Protein AF-0000000081272299 (afdb_homodimer)

Sequence (210 aa):
MSYDLVIGIGNKVKNNPVVIGKIEYDELPMVSSLVKRQDSFFLTRISNLFEDESFSVDELREAQSHLFELMLTDLKPQERQLLHKLIAVVAYALSLQLPLHGVADMSYDLVIGIGNKVKNNPVVIGKIEYDELPMVSSLVKRQDSFFLTRISNLFEDESFSVDELREAQSHLFELMLTDLKPQERQLLHKLIAVVAYALSLQLPLHGVAD

Structure (mmCIF, N/CA/C/O backbone):
data_AF-0000000081272299-model_v1
#
loop_
_entity.id
_entity.type
_entity.pdbx_description
1 polymer 'Transcriptional regulator'
#
loop_
_atom_site.group_PDB
_atom_site.id
_atom_site.type_symbol
_atom_site.label_atom_id
_atom_site.label_alt_id
_atom_site.label_comp_id
_atom_site.label_asym_id
_atom_site.label_entity_id
_atom_site.label_seq_id
_atom_site.pdbx_PDB_ins_code
_atom_site.Cartn_x
_atom_site.Cartn_y
_atom_site.Cartn_z
_atom_site.occupancy
_atom_site.B_iso_or_equiv
_atom_site.auth_seq_id
_atom_site.auth_comp_id
_atom_site.auth_asym_id
_atom_site.auth_atom_id
_atom_site.pdbx_PDB_model_num
ATOM 1 N N . MET A 1 1 ? -0.695 10.562 20.766 1 66.19 1 MET A N 1
ATOM 2 C CA . MET A 1 1 ? -0.747 11.547 19.688 1 66.19 1 MET A CA 1
ATOM 3 C C . MET A 1 1 ? -0.464 10.883 18.344 1 66.19 1 MET A C 1
ATOM 5 O O . MET A 1 1 ? 0.341 9.953 18.25 1 66.19 1 MET A O 1
ATOM 9 N N . SER A 1 2 ? -1.458 10.984 17.328 1 79.06 2 SER A N 1
ATOM 10 C CA . SER A 1 2 ? -1.271 10.367 16.016 1 79.06 2 SER A CA 1
ATOM 11 C C . SER A 1 2 ? -1.395 11.391 14.898 1 79.06 2 SER A C 1
ATOM 13 O O . SER A 1 2 ? -1.773 12.539 15.141 1 79.06 2 SER A O 1
ATOM 15 N N . TYR A 1 3 ? -0.671 11.18 13.844 1 89.25 3 TYR A N 1
ATOM 16 C CA . TYR A 1 3 ? -0.791 11.914 12.586 1 89.25 3 TYR A CA 1
ATOM 17 C C . TYR A 1 3 ? -1.745 11.203 11.633 1 89.25 3 TYR A C 1
ATOM 19 O O . TYR A 1 3 ? -1.434 10.133 11.117 1 89.25 3 TYR A O 1
ATOM 27 N N . ASP A 1 4 ? -2.965 11.828 11.477 1 91.88 4 ASP A N 1
ATOM 28 C CA . ASP A 1 4 ? -4.008 11.203 10.664 1 91.88 4 ASP A CA 1
ATOM 29 C C . ASP A 1 4 ? -3.816 11.531 9.18 1 91.88 4 ASP A C 1
ATOM 31 O O . ASP A 1 4 ? -3.529 12.672 8.828 1 91.88 4 ASP A O 1
ATOM 35 N N . LE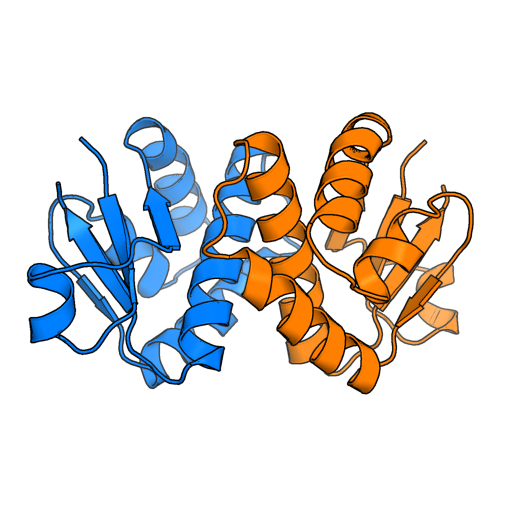U A 1 5 ? -3.883 10.586 8.297 1 92.75 5 LEU A N 1
ATOM 36 C CA . LEU A 1 5 ? -3.943 10.758 6.852 1 92.75 5 LEU A CA 1
ATOM 37 C C . LEU A 1 5 ? -5.387 10.719 6.359 1 92.75 5 LEU A C 1
ATOM 39 O O . LEU A 1 5 ? -6.078 9.711 6.523 1 92.75 5 LEU A O 1
ATOM 43 N N . VAL A 1 6 ? -5.82 11.867 5.789 1 93.06 6 VAL A N 1
ATOM 44 C CA . VAL A 1 6 ? -7.227 12.062 5.457 1 93.06 6 VAL A CA 1
ATOM 45 C C . VAL A 1 6 ? -7.355 12.484 3.994 1 93.06 6 VAL A C 1
ATOM 47 O O . VAL A 1 6 ? -6.52 13.234 3.482 1 93.06 6 VAL A O 1
ATOM 50 N N . ILE A 1 7 ? -8.359 11.961 3.377 1 92.81 7 ILE A N 1
ATOM 51 C CA . ILE A 1 7 ? -8.648 12.336 1.997 1 92.81 7 ILE A CA 1
ATOM 52 C C . ILE A 1 7 ? -9.828 13.305 1.96 1 92.81 7 ILE A C 1
ATOM 54 O O . ILE A 1 7 ? -10.828 13.102 2.656 1 92.81 7 ILE A O 1
ATOM 58 N N . GLY A 1 8 ? -9.688 14.25 1.259 1 83.88 8 GLY A N 1
ATOM 59 C CA . GLY A 1 8 ? -10.82 15.156 1.118 1 83.88 8 GLY A CA 1
ATOM 60 C C . GLY A 1 8 ? -10.438 16.531 0.604 1 83.88 8 GLY A C 1
ATOM 61 O O . GLY A 1 8 ? -9.25 16.828 0.444 1 83.88 8 GLY A O 1
ATOM 62 N N . ILE A 1 9 ? -11.5 17.188 0.318 1 76.75 9 ILE A N 1
ATOM 63 C CA . ILE A 1 9 ? -11.305 18.562 -0.134 1 76.75 9 ILE A CA 1
ATOM 64 C C . ILE A 1 9 ? -11.195 19.5 1.072 1 76.75 9 ILE A C 1
ATOM 66 O O . ILE A 1 9 ? -12.078 19.531 1.926 1 76.75 9 ILE A O 1
ATOM 70 N N . GLY A 1 10 ? -10.016 20.141 1.247 1 65.81 10 GLY A N 1
ATOM 71 C CA . GLY A 1 10 ? -9.523 21.094 2.229 1 65.81 10 GLY A CA 1
ATOM 72 C C . GLY A 1 10 ? -10.43 21.219 3.439 1 65.81 10 GLY A C 1
ATOM 73 O O . GLY A 1 10 ? -10.359 20.391 4.359 1 65.81 10 GLY A O 1
ATOM 74 N N . ASN A 1 11 ? -11.492 22.062 3.359 1 59.72 11 ASN A N 1
ATOM 75 C CA . ASN A 1 11 ? -12.328 22.406 4.504 1 59.72 11 ASN A CA 1
ATOM 76 C C . ASN A 1 11 ? -13.07 21.172 5.047 1 59.72 11 ASN A C 1
ATOM 78 O O . ASN A 1 11 ? -13.398 21.125 6.23 1 59.72 11 ASN A O 1
ATOM 82 N N . LYS A 1 12 ? -13.359 20.25 4.25 1 60.88 12 LYS A N 1
ATOM 83 C CA . LYS A 1 12 ? -14.141 19.078 4.605 1 60.88 12 LYS A CA 1
ATOM 84 C C . LYS A 1 12 ? -13.336 18.109 5.465 1 60.88 12 LYS A C 1
ATOM 86 O O . LYS A 1 12 ? -13.891 17.375 6.281 1 60.88 12 LYS A O 1
ATOM 91 N N . VAL A 1 13 ? -12.094 18.188 5.359 1 65.31 13 VAL A N 1
ATOM 92 C CA . VAL A 1 13 ? -11.203 17.297 6.094 1 65.31 13 VAL A CA 1
ATOM 93 C C . VAL A 1 13 ? -11.266 17.609 7.586 1 65.31 13 VAL A C 1
ATOM 95 O O . VAL A 1 13 ? -11.188 16.703 8.422 1 65.31 13 VAL A O 1
ATOM 98 N N . LYS A 1 14 ? -11.609 18.734 7.922 1 66.94 14 LYS A N 1
ATOM 99 C CA . LYS A 1 14 ? -11.586 19.141 9.32 1 66.94 14 LYS A CA 1
ATOM 100 C C . LYS A 1 14 ? -12.914 18.828 10.008 1 66.94 14 LYS A C 1
ATOM 102 O O . LYS A 1 14 ? -12.938 18.5 11.203 1 66.94 14 LYS A O 1
ATOM 107 N N . ASN A 1 15 ? -13.859 18.906 9.281 1 69.94 15 ASN A N 1
ATOM 108 C CA . ASN A 1 15 ? -15.164 18.75 9.922 1 69.94 15 ASN A CA 1
ATOM 109 C C . ASN A 1 15 ? -15.508 17.281 10.148 1 69.94 15 ASN A C 1
ATOM 111 O O . ASN A 1 15 ? -16.031 16.922 11.203 1 69.94 15 ASN A O 1
ATOM 115 N N . ASN A 1 16 ? -15.367 16.406 9.242 1 70.88 16 ASN A N 1
ATOM 116 C CA . ASN A 1 16 ? -15.594 14.969 9.359 1 70.88 16 ASN A CA 1
ATOM 117 C C . ASN A 1 16 ? -14.57 14.172 8.547 1 70.88 16 ASN A C 1
ATOM 119 O O . ASN A 1 16 ? -14.906 13.578 7.527 1 70.88 16 ASN A O 1
ATOM 123 N N . PRO A 1 17 ? -13.438 14.203 9.164 1 77.75 17 PRO A N 1
ATOM 124 C CA . PRO A 1 17 ? -12.367 13.594 8.367 1 77.75 17 PRO A CA 1
ATOM 125 C C . PRO A 1 17 ? -12.523 12.078 8.242 1 77.75 17 PRO A C 1
ATOM 127 O O . PRO A 1 17 ? -12.875 11.406 9.211 1 77.75 17 PRO A O 1
ATOM 130 N N . VAL A 1 18 ? -12.477 11.617 7.012 1 84.62 18 VAL A N 1
ATOM 131 C CA . VAL A 1 18 ? -12.352 10.18 6.793 1 84.62 18 VAL A CA 1
ATOM 132 C C . VAL A 1 18 ? -10.883 9.781 6.848 1 84.62 18 VAL A C 1
ATOM 134 O O . VAL A 1 18 ? -10.117 10.062 5.922 1 84.62 18 VAL A O 1
ATOM 137 N N . VAL A 1 19 ? -10.539 9.164 7.984 1 89.94 19 VAL A N 1
ATOM 138 C CA . VAL A 1 19 ? -9.156 8.75 8.203 1 89.94 19 VAL A CA 1
ATOM 139 C C . VAL A 1 19 ? -8.891 7.445 7.465 1 89.94 19 VAL A C 1
ATOM 141 O O . VAL A 1 19 ? -9.531 6.43 7.73 1 89.94 19 VAL A O 1
ATOM 144 N N . ILE A 1 20 ? -7.934 7.5 6.52 1 93.5 20 ILE A N 1
ATOM 145 C CA . ILE A 1 20 ? -7.652 6.312 5.723 1 93.5 20 ILE A CA 1
ATOM 146 C C . ILE A 1 20 ? -6.336 5.688 6.168 1 93.5 20 ILE A C 1
ATOM 148 O O . ILE A 1 20 ? -5.969 4.602 5.715 1 93.5 20 ILE A O 1
ATOM 152 N N . GLY A 1 21 ? -5.551 6.383 6.984 1 92.88 21 GLY A N 1
ATOM 153 C CA . GLY A 1 21 ? -4.289 5.926 7.551 1 92.88 21 GLY A CA 1
ATOM 154 C C . GLY A 1 21 ? -3.795 6.805 8.688 1 92.88 21 GLY A C 1
ATOM 155 O O . GLY A 1 21 ? -4.301 7.91 8.891 1 92.88 21 GLY A O 1
ATOM 156 N N . LYS A 1 22 ? -2.891 6.23 9.43 1 92.5 22 LYS A N 1
ATOM 157 C CA . LYS A 1 22 ? -2.283 6.973 10.531 1 92.5 22 LYS A CA 1
ATOM 158 C C . LYS A 1 22 ? -0.788 6.691 10.625 1 92.5 22 LYS A C 1
ATOM 160 O O . LYS A 1 22 ? -0.338 5.586 10.305 1 92.5 22 LYS A O 1
ATOM 165 N N . ILE A 1 23 ? -0.11 7.703 10.938 1 93.81 23 ILE A N 1
ATOM 166 C CA . ILE A 1 23 ? 1.275 7.523 11.359 1 93.81 23 ILE A CA 1
ATOM 167 C C . ILE A 1 23 ? 1.39 7.758 12.859 1 93.81 23 ILE A C 1
ATOM 169 O O . ILE A 1 23 ? 1.11 8.852 13.352 1 93.81 23 ILE A O 1
ATOM 173 N N . GLU A 1 24 ? 1.732 6.695 13.516 1 91.69 24 GLU A N 1
ATOM 174 C CA . GLU A 1 24 ? 1.886 6.785 14.961 1 91.69 24 GLU A CA 1
ATOM 175 C C . GLU A 1 24 ? 3.277 7.285 15.344 1 91.69 24 GLU A C 1
ATOM 177 O O . GLU A 1 24 ? 4.215 7.18 14.547 1 91.69 24 GLU A O 1
ATOM 182 N N . TYR A 1 25 ? 3.404 7.746 16.516 1 88.81 25 TYR A N 1
ATOM 183 C CA . TYR A 1 25 ? 4.664 8.32 16.969 1 88.81 25 TYR A CA 1
ATOM 184 C C . TYR A 1 25 ? 5.773 7.277 16.969 1 88.81 25 TYR A C 1
ATOM 186 O O . TYR A 1 25 ? 6.938 7.602 16.734 1 88.81 25 TYR A O 1
ATOM 194 N N . ASP A 1 26 ? 5.352 6.109 17.234 1 90.94 26 ASP A N 1
ATOM 195 C CA . ASP A 1 26 ? 6.355 5.055 17.312 1 90.94 26 ASP A CA 1
ATOM 196 C C . ASP A 1 26 ? 6.832 4.652 15.922 1 90.94 26 ASP A C 1
ATOM 198 O O . ASP A 1 26 ? 7.77 3.865 15.781 1 90.94 26 ASP A O 1
ATOM 202 N N . GLU A 1 27 ? 6.203 5.227 14.867 1 93.5 27 GLU A N 1
ATOM 203 C CA . GLU A 1 27 ? 6.602 4.953 13.492 1 93.5 27 GLU A CA 1
ATOM 204 C C . GLU A 1 27 ? 7.562 6.02 12.977 1 93.5 27 GLU A C 1
ATOM 206 O O . GLU A 1 27 ? 8.109 5.895 11.875 1 93.5 27 GLU A O 1
ATOM 211 N N . LEU A 1 28 ? 7.867 7.02 13.758 1 91.44 28 LEU A N 1
ATOM 212 C CA . LEU A 1 28 ? 8.656 8.172 13.336 1 91.44 28 LEU A CA 1
ATOM 213 C C . LEU A 1 28 ? 10.078 7.75 12.961 1 91.44 28 LEU A C 1
ATOM 215 O O . LEU A 1 28 ? 10.641 8.234 11.984 1 91.44 28 LEU A O 1
ATOM 219 N N . PRO A 1 29 ? 10.672 6.875 13.734 1 93.69 29 PRO A N 1
ATOM 220 C CA . PRO A 1 29 ? 12.008 6.422 13.328 1 93.69 29 PRO A CA 1
ATOM 221 C C . PRO A 1 29 ? 12.016 5.789 11.938 1 93.69 29 PRO A C 1
ATOM 223 O O . PRO A 1 29 ? 12.992 5.934 11.195 1 93.69 29 PRO A O 1
ATOM 226 N N . MET A 1 30 ? 10.961 5.098 11.562 1 95.06 30 MET A N 1
ATOM 227 C CA . MET A 1 30 ? 10.859 4.488 10.242 1 95.06 30 MET A CA 1
ATOM 228 C C . MET A 1 30 ? 10.727 5.555 9.156 1 95.06 30 MET A C 1
ATOM 230 O O . MET A 1 30 ? 11.297 5.422 8.078 1 95.06 30 MET A O 1
ATOM 234 N N . VAL A 1 31 ? 9.977 6.562 9.445 1 94.75 31 VAL A N 1
ATOM 235 C CA . VAL A 1 31 ? 9.852 7.676 8.508 1 94.75 31 VAL A CA 1
ATOM 236 C C . VAL A 1 31 ? 11.227 8.305 8.273 1 94.75 31 VAL A C 1
ATOM 238 O O . VAL A 1 31 ? 11.625 8.523 7.129 1 94.75 31 VAL A O 1
ATOM 241 N N . SER A 1 32 ? 11.883 8.555 9.359 1 94.25 32 SER A N 1
ATOM 242 C CA . SER A 1 32 ? 13.211 9.164 9.273 1 94.25 32 SER A CA 1
ATOM 243 C C . SER A 1 32 ? 14.164 8.289 8.469 1 94.25 32 SER A C 1
ATOM 245 O O . SER A 1 32 ? 14.977 8.797 7.688 1 94.25 32 SER A O 1
ATOM 247 N N . SER A 1 33 ? 14.109 7.059 8.703 1 96.19 33 SER A N 1
ATOM 248 C CA . SER A 1 33 ? 14.953 6.121 7.965 1 96.19 33 SER A CA 1
ATOM 249 C C . SER A 1 33 ? 14.664 6.184 6.469 1 96.19 33 SER A C 1
ATOM 251 O O . SER A 1 33 ? 15.594 6.188 5.656 1 96.19 33 SER A O 1
ATOM 253 N N . LEU A 1 34 ? 13.383 6.219 6.09 1 96.62 34 LEU A N 1
ATOM 254 C CA . LEU A 1 34 ? 13 6.289 4.684 1 96.62 34 LEU A CA 1
ATOM 255 C C . LEU A 1 34 ? 13.469 7.598 4.059 1 96.62 34 LEU A C 1
ATOM 257 O O . LEU A 1 34 ? 13.906 7.617 2.902 1 96.62 34 LEU A O 1
ATOM 261 N N . VAL A 1 35 ? 13.398 8.625 4.832 1 95.12 35 VAL A N 1
ATOM 262 C CA . VAL A 1 35 ? 13.828 9.938 4.363 1 95.12 35 VAL A CA 1
ATOM 263 C C . VAL A 1 35 ? 15.32 9.906 4.039 1 95.12 35 VAL A C 1
ATOM 265 O O . VAL A 1 35 ? 15.773 10.516 3.068 1 95.12 35 VAL A O 1
ATOM 268 N N . LYS A 1 36 ? 16.031 9.203 4.816 1 94.44 36 LYS A N 1
ATOM 269 C CA . LYS A 1 36 ? 17.469 9.109 4.621 1 94.44 36 LYS A CA 1
ATOM 270 C C . LYS A 1 36 ? 17.812 8.305 3.367 1 94.44 36 LYS A C 1
ATOM 272 O O . LYS A 1 36 ? 18.859 8.516 2.75 1 94.44 36 LYS A O 1
ATOM 277 N N . ARG A 1 37 ? 16.938 7.453 2.973 1 93 37 ARG A N 1
ATOM 278 C CA . ARG A 1 37 ? 17.188 6.559 1.845 1 93 37 ARG A CA 1
ATOM 279 C C . ARG A 1 37 ? 16.859 7.246 0.522 1 93 37 ARG A C 1
ATOM 281 O O . ARG A 1 37 ? 17.438 6.918 -0.514 1 93 37 ARG A O 1
ATOM 288 N N . GLN A 1 38 ? 15.914 8.086 0.578 1 90.19 38 GLN A N 1
ATOM 289 C CA . GLN A 1 38 ? 15.422 8.711 -0.648 1 90.19 38 GLN A CA 1
ATOM 290 C C . GLN A 1 38 ? 15.062 10.172 -0.419 1 90.19 38 GLN A C 1
ATOM 292 O O . GLN A 1 38 ? 14.383 10.508 0.555 1 90.19 38 GLN A O 1
ATOM 297 N N . ASP A 1 39 ? 15.586 10.906 -1.343 1 89.62 39 ASP A N 1
ATOM 298 C CA . ASP A 1 39 ? 15.141 12.305 -1.345 1 89.62 39 ASP A CA 1
ATOM 299 C C . ASP A 1 39 ? 13.711 12.422 -1.865 1 89.62 39 ASP A C 1
ATOM 301 O O . ASP A 1 39 ? 13.484 12.383 -3.076 1 89.62 39 ASP A O 1
ATOM 305 N N . SER A 1 40 ? 12.773 12.547 -0.998 1 94.31 40 SER A N 1
ATOM 306 C CA . SER A 1 40 ? 11.344 12.648 -1.295 1 94.31 40 SER A CA 1
ATOM 307 C C . SER A 1 40 ? 10.703 13.797 -0.521 1 94.31 40 SER A C 1
ATOM 309 O O . SER A 1 40 ? 10.695 13.789 0.712 1 94.31 40 SER A O 1
ATOM 311 N N . PHE A 1 41 ? 10.156 14.727 -1.287 1 95.75 41 PHE A N 1
ATOM 312 C CA . PHE A 1 41 ? 9.469 15.82 -0.612 1 95.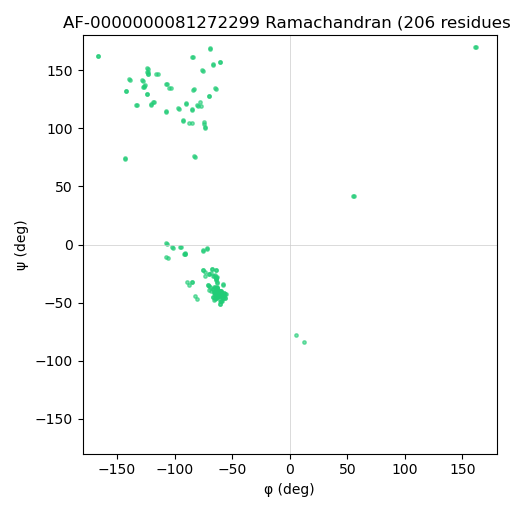75 41 PHE A CA 1
ATOM 313 C C . PHE A 1 41 ? 8.328 15.297 0.252 1 95.75 41 PHE A C 1
ATOM 315 O O . PHE A 1 41 ? 8.078 15.812 1.344 1 95.75 41 PHE A O 1
ATOM 322 N N . PHE A 1 42 ? 7.617 14.336 -0.211 1 96.94 42 PHE A N 1
ATOM 323 C CA . PHE A 1 42 ? 6.469 13.773 0.487 1 96.94 42 PHE A CA 1
ATOM 324 C C . PHE A 1 42 ? 6.887 13.195 1.832 1 96.94 42 PHE A C 1
ATOM 326 O O . PHE A 1 42 ? 6.289 13.508 2.863 1 96.94 42 PHE A O 1
ATOM 333 N N . LEU A 1 43 ? 7.938 12.328 1.859 1 96.5 43 LEU A N 1
ATOM 334 C CA . LEU A 1 43 ? 8.43 11.711 3.09 1 96.5 43 LEU A CA 1
ATOM 335 C C . LEU A 1 43 ? 8.938 12.773 4.059 1 96.5 43 LEU A C 1
ATOM 337 O O . LEU A 1 43 ? 8.695 12.68 5.266 1 96.5 43 LEU A O 1
ATOM 341 N N . THR A 1 44 ? 9.586 13.75 3.506 1 95.5 44 THR A N 1
ATOM 342 C CA . THR A 1 44 ? 10.094 14.836 4.336 1 95.5 44 THR A CA 1
ATOM 343 C C . THR A 1 44 ? 8.938 15.602 4.984 1 95.5 44 THR A C 1
ATOM 345 O O . THR A 1 44 ? 8.961 15.867 6.188 1 95.5 44 THR A O 1
ATOM 348 N N . ARG A 1 45 ? 7.957 15.891 4.23 1 94.69 45 ARG A N 1
ATOM 349 C CA . ARG A 1 45 ? 6.84 16.688 4.73 1 94.69 45 ARG A CA 1
ATOM 350 C C . ARG A 1 45 ? 6.004 15.898 5.73 1 94.69 45 ARG A C 1
ATOM 352 O O . ARG A 1 45 ? 5.547 16.438 6.734 1 94.69 45 ARG A O 1
ATOM 359 N N . ILE A 1 46 ? 5.844 14.602 5.527 1 92.75 46 ILE A N 1
ATOM 360 C CA . ILE A 1 46 ? 5.023 13.828 6.453 1 92.75 46 ILE A CA 1
ATOM 361 C C . ILE A 1 46 ? 5.789 13.594 7.75 1 92.75 46 ILE A C 1
ATOM 363 O O . ILE A 1 46 ? 5.199 13.219 8.766 1 92.75 46 ILE A O 1
ATOM 367 N N . SER A 1 47 ? 7.098 13.695 7.684 1 90.62 47 SER A N 1
ATOM 368 C CA . SER A 1 47 ? 7.906 13.5 8.883 1 90.62 47 SER A CA 1
ATOM 369 C C . SER A 1 47 ? 7.68 14.625 9.891 1 90.62 47 SER A C 1
ATOM 371 O O . SER A 1 47 ? 8.023 14.484 11.07 1 90.62 47 SER A O 1
ATOM 373 N N . ASN A 1 48 ? 7.199 15.719 9.344 1 86.69 48 ASN A N 1
ATOM 374 C CA . ASN A 1 48 ? 6.836 16.797 10.25 1 86.69 48 ASN A CA 1
ATOM 375 C C . ASN A 1 48 ? 5.453 16.594 10.859 1 86.69 48 ASN A C 1
ATOM 377 O O . ASN A 1 48 ? 4.516 17.328 10.562 1 86.69 48 ASN A O 1
ATOM 381 N N . LEU A 1 49 ? 5.273 15.75 11.781 1 78.62 49 LEU A N 1
ATOM 382 C CA . LEU A 1 49 ? 4.012 15.25 12.32 1 78.62 49 LEU A CA 1
ATOM 383 C C . LEU A 1 49 ? 3.307 16.328 13.148 1 78.62 49 LEU A C 1
ATOM 385 O O . LEU A 1 49 ? 2.182 16.125 13.609 1 78.62 49 LEU A O 1
ATOM 389 N N . PHE A 1 50 ? 3.867 17.391 13.312 1 81.69 50 PHE A N 1
ATOM 390 C CA . PHE A 1 50 ? 3.283 18.406 14.18 1 81.69 50 PHE A CA 1
ATOM 391 C C . PHE A 1 50 ? 2.609 19.5 13.352 1 81.69 50 PHE A C 1
ATOM 393 O O . PHE A 1 50 ? 1.99 20.406 13.898 1 81.69 50 PHE A O 1
ATOM 400 N N . GLU A 1 51 ? 2.682 19.391 12.117 1 87 51 GLU A N 1
ATOM 401 C CA . GLU A 1 51 ? 2.074 20.359 11.227 1 87 51 GLU A CA 1
ATOM 402 C C . GLU A 1 51 ? 1.147 19.688 10.219 1 87 51 GLU A C 1
ATOM 404 O O . GLU A 1 51 ? 1.461 18.625 9.695 1 87 51 GLU A O 1
ATOM 409 N N . ASP A 1 52 ? 0.008 20.359 10.086 1 90.19 52 ASP A N 1
ATOM 410 C CA . ASP A 1 52 ? -0.886 19.891 9.031 1 90.19 52 ASP A CA 1
ATOM 411 C C . ASP A 1 52 ? -0.252 20.062 7.652 1 90.19 52 ASP A C 1
ATOM 413 O O . ASP A 1 52 ? 0.402 21.062 7.383 1 90.19 52 ASP A O 1
ATOM 417 N N . GLU A 1 53 ? -0.349 19.062 6.871 1 92.19 53 GLU A N 1
ATOM 418 C CA . GLU A 1 53 ? 0.133 19.078 5.496 1 92.19 53 GLU A CA 1
ATOM 419 C C . GLU A 1 53 ? -0.987 18.75 4.512 1 92.19 53 GLU A C 1
ATOM 421 O O . GLU A 1 53 ? -1.939 18.047 4.863 1 92.19 53 GLU A O 1
ATOM 426 N N . SER A 1 54 ? -0.917 19.359 3.324 1 94.31 54 SER A N 1
ATOM 427 C CA . SER A 1 54 ? -1.811 19.016 2.221 1 94.31 54 SER A CA 1
ATOM 428 C C . SER A 1 54 ? -1.027 18.703 0.953 1 94.31 54 SER A C 1
ATOM 430 O O . SER A 1 54 ? -0.05 19.375 0.631 1 94.31 54 SER A O 1
ATOM 4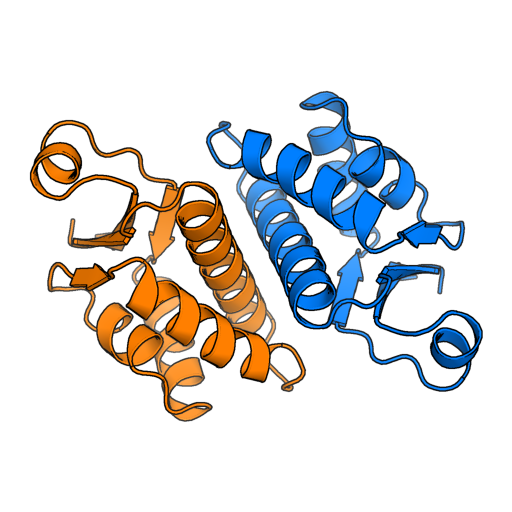32 N N . PHE A 1 55 ? -1.436 17.672 0.328 1 96.44 55 PHE A N 1
ATOM 433 C CA . PHE A 1 55 ? -0.822 17.234 -0.923 1 96.44 55 PHE A CA 1
ATOM 434 C C . PHE A 1 55 ? -1.849 17.219 -2.051 1 96.44 55 PHE A C 1
ATOM 436 O O . PHE A 1 55 ? -2.871 16.547 -1.952 1 96.44 55 PHE A O 1
ATOM 443 N N . SER A 1 56 ? -1.569 18.016 -3.1 1 96.94 56 SER A N 1
ATOM 444 C CA . SER A 1 56 ? -2.432 18.016 -4.277 1 96.94 56 SER A CA 1
ATOM 445 C C . SER A 1 56 ? -2.326 16.703 -5.047 1 96.94 56 SER A C 1
ATOM 447 O O . SER A 1 56 ? -1.418 15.906 -4.801 1 96.94 56 SER A O 1
ATOM 449 N N . VAL A 1 57 ? -3.236 16.516 -5.992 1 97.5 57 VAL A N 1
ATOM 450 C CA . VAL A 1 57 ? -3.238 15.312 -6.816 1 97.5 57 VAL A CA 1
ATOM 451 C C . VAL A 1 57 ? -1.926 15.219 -7.594 1 97.5 57 VAL A C 1
ATOM 453 O O . VAL A 1 57 ? -1.338 14.141 -7.699 1 97.5 57 VAL A O 1
ATOM 456 N N . ASP A 1 58 ? -1.443 16.344 -8.086 1 98.25 58 ASP A N 1
ATOM 457 C CA . ASP A 1 58 ? -0.18 16.359 -8.82 1 98.25 58 ASP A CA 1
ATOM 458 C C . ASP A 1 58 ? 0.986 15.992 -7.906 1 98.25 58 ASP A C 1
ATOM 460 O O . ASP A 1 58 ? 1.875 15.234 -8.297 1 98.25 58 ASP A O 1
ATOM 464 N N . GLU A 1 59 ? 0.957 16.5 -6.77 1 98.25 59 GLU A N 1
ATOM 465 C CA . GLU A 1 59 ? 2.002 16.172 -5.801 1 98.25 59 GLU A CA 1
ATOM 466 C C . GLU A 1 59 ? 1.961 14.703 -5.406 1 98.25 59 GLU A C 1
ATOM 468 O O . GLU A 1 59 ? 3.006 14.078 -5.203 1 98.25 59 GLU A O 1
ATOM 473 N N . LEU A 1 60 ? 0.783 14.188 -5.301 1 98.25 60 LEU A N 1
ATOM 474 C CA . LEU A 1 60 ? 0.633 12.781 -4.945 1 98.25 60 LEU A CA 1
ATOM 475 C C . LEU A 1 60 ? 1.174 11.883 -6.051 1 98.25 60 LEU A C 1
ATOM 477 O O . LEU A 1 60 ? 1.735 10.82 -5.773 1 98.25 60 LEU A O 1
ATOM 481 N N . ARG A 1 61 ? 0.944 12.297 -7.266 1 98.25 61 ARG A N 1
ATOM 482 C CA . ARG A 1 61 ? 1.503 11.531 -8.375 1 98.25 61 ARG A CA 1
ATOM 483 C C . ARG A 1 61 ? 3.025 11.477 -8.289 1 98.25 61 ARG A C 1
ATOM 485 O O . ARG A 1 61 ? 3.627 10.422 -8.484 1 98.25 61 ARG A O 1
ATOM 492 N N . GLU A 1 62 ? 3.604 12.586 -8.008 1 98 62 GLU A N 1
ATOM 493 C CA . GLU A 1 62 ? 5.051 12.641 -7.82 1 98 62 GLU A CA 1
ATOM 494 C C . GLU A 1 62 ? 5.484 11.82 -6.609 1 98 62 GLU A C 1
ATOM 496 O O . GLU A 1 62 ? 6.48 11.102 -6.664 1 98 62 GLU A O 1
ATOM 501 N N . ALA A 1 63 ? 4.75 11.961 -5.504 1 98.12 63 ALA A N 1
ATOM 502 C CA . ALA A 1 63 ? 5.035 11.203 -4.289 1 98.12 63 ALA A CA 1
ATOM 503 C C . ALA A 1 63 ? 5.035 9.703 -4.566 1 98.12 63 ALA A C 1
ATOM 505 O O . ALA A 1 63 ? 5.922 8.977 -4.105 1 98.12 63 ALA A O 1
ATOM 506 N N . GLN A 1 64 ? 3.986 9.305 -5.301 1 98.38 64 GLN A N 1
ATOM 507 C CA . GLN A 1 64 ? 3.879 7.887 -5.633 1 98.38 64 GLN A CA 1
ATOM 508 C C . GLN A 1 64 ? 5.133 7.395 -6.348 1 98.38 64 GLN A C 1
ATOM 510 O O . GLN A 1 64 ? 5.652 6.32 -6.031 1 98.38 64 GLN A O 1
ATOM 515 N N . SER A 1 65 ? 5.633 8.172 -7.258 1 97.38 65 SER A N 1
ATOM 516 C CA . SER A 1 65 ? 6.84 7.809 -7.992 1 97.38 65 SER A CA 1
ATOM 517 C C . SER A 1 65 ? 8.039 7.668 -7.059 1 97.38 65 SER A C 1
ATOM 519 O O . SER A 1 65 ? 8.828 6.734 -7.191 1 97.38 65 SER A O 1
ATOM 521 N N . HIS A 1 66 ? 8.164 8.547 -6.184 1 96.94 66 HIS A N 1
ATOM 522 C CA . HIS A 1 66 ? 9.25 8.477 -5.211 1 96.94 66 HIS A CA 1
ATOM 523 C C . HIS A 1 66 ? 9.133 7.23 -4.34 1 96.94 66 HIS A C 1
ATOM 525 O O . HIS A 1 66 ? 10.125 6.555 -4.074 1 96.94 66 HIS A O 1
ATOM 531 N N . LEU A 1 67 ? 7.973 6.941 -3.879 1 98 67 LEU A N 1
ATOM 532 C CA . LEU A 1 67 ? 7.746 5.789 -3.012 1 98 67 LEU A CA 1
ATOM 533 C C . LEU A 1 67 ? 8.047 4.488 -3.748 1 98 67 LEU A C 1
ATOM 535 O O . LEU A 1 67 ? 8.602 3.553 -3.164 1 98 67 LEU A O 1
ATOM 539 N N . PHE A 1 68 ? 7.676 4.43 -5.031 1 97.69 68 PHE A N 1
ATOM 540 C CA . PHE A 1 68 ? 7.898 3.225 -5.824 1 97.69 68 PHE A CA 1
ATOM 541 C C . PHE A 1 68 ? 9.391 2.938 -5.961 1 97.69 68 PHE A C 1
ATOM 543 O O . PHE A 1 68 ? 9.797 1.777 -6.062 1 97.69 68 PHE A O 1
ATOM 550 N N . GLU A 1 69 ? 10.219 3.941 -5.91 1 96.25 69 GLU A N 1
ATOM 551 C CA . GLU A 1 69 ? 11.664 3.758 -6 1 96.25 69 GLU A CA 1
ATOM 552 C C . GLU A 1 69 ? 12.195 2.963 -4.809 1 96.25 69 GLU A C 1
ATOM 554 O O . GLU A 1 69 ? 13.242 2.316 -4.902 1 96.25 69 GLU A O 1
ATOM 559 N N . LEU A 1 70 ? 11.43 2.979 -3.768 1 96.81 70 LEU A N 1
ATOM 560 C CA . LEU A 1 70 ? 11.867 2.312 -2.547 1 96.81 70 LEU A CA 1
ATOM 561 C C . LEU A 1 70 ? 11.383 0.867 -2.51 1 96.81 70 LEU A C 1
ATOM 563 O O . LEU A 1 70 ? 11.789 0.095 -1.636 1 96.81 70 LEU A O 1
ATOM 567 N N . MET A 1 71 ? 10.555 0.451 -3.439 1 95.62 71 MET A N 1
ATOM 568 C CA . MET A 1 71 ? 9.898 -0.856 -3.4 1 95.62 71 MET A CA 1
ATOM 569 C C . MET A 1 71 ? 10.922 -1.978 -3.533 1 95.62 71 MET A C 1
ATOM 571 O O . MET A 1 71 ? 10.734 -3.064 -2.982 1 95.62 71 MET A O 1
ATOM 575 N N . LEU A 1 72 ? 12.016 -1.706 -4.16 1 92.5 72 LEU A N 1
ATOM 576 C CA . LEU A 1 72 ? 12.969 -2.779 -4.398 1 92.5 72 LEU A CA 1
ATOM 577 C C . LEU A 1 72 ? 14.195 -2.623 -3.504 1 92.5 72 LEU A C 1
ATOM 579 O O . LEU A 1 72 ? 15.156 -3.383 -3.623 1 92.5 72 LEU A O 1
ATOM 583 N N . THR A 1 73 ? 14.203 -1.624 -2.689 1 94.25 73 THR A N 1
ATOM 584 C CA . THR A 1 73 ? 15.305 -1.42 -1.758 1 94.25 73 THR A CA 1
ATOM 585 C C . THR A 1 73 ? 15.219 -2.404 -0.594 1 94.25 73 THR A C 1
ATOM 587 O O . THR A 1 73 ? 14.133 -2.891 -0.265 1 94.25 73 THR A O 1
ATOM 590 N N . ASP A 1 74 ? 16.438 -2.754 -0.069 1 93.69 74 ASP A N 1
ATOM 591 C CA . ASP A 1 74 ? 16.469 -3.594 1.124 1 93.69 74 ASP A CA 1
ATOM 592 C C . ASP A 1 74 ? 16.078 -2.801 2.369 1 93.69 74 ASP A C 1
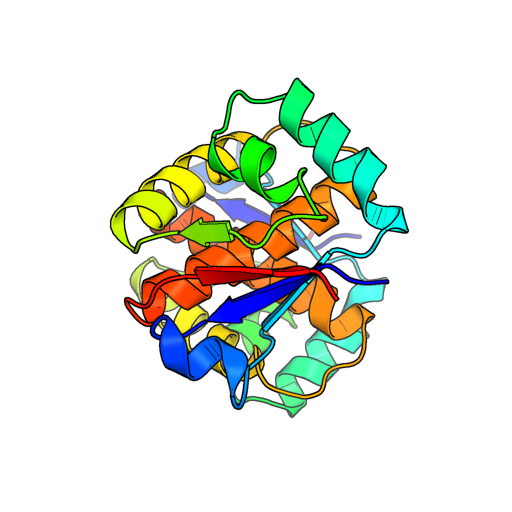ATOM 594 O O . ASP A 1 74 ? 16.875 -1.988 2.865 1 93.69 74 ASP A O 1
ATOM 598 N N . LEU A 1 75 ? 14.867 -3.049 2.828 1 96.06 75 LEU A N 1
ATOM 599 C CA . LEU A 1 75 ? 14.336 -2.355 3.994 1 96.06 75 LEU A CA 1
ATOM 600 C C . LEU A 1 75 ? 14.078 -3.33 5.141 1 96.06 75 LEU A C 1
ATOM 602 O O . LEU A 1 75 ? 13.797 -4.508 4.906 1 96.06 75 LEU A O 1
ATOM 606 N N . LYS A 1 76 ? 14.281 -2.787 6.348 1 95.38 76 LYS A N 1
ATOM 607 C CA . LYS A 1 76 ? 13.82 -3.555 7.5 1 95.38 76 LYS A CA 1
ATOM 608 C C . LYS A 1 76 ? 12.312 -3.785 7.441 1 95.38 76 LYS A C 1
ATOM 610 O O . LYS A 1 76 ? 11.586 -3.016 6.812 1 95.38 76 LYS A O 1
ATOM 615 N N . PRO A 1 77 ? 11.781 -4.793 8.094 1 94.75 77 PRO A N 1
ATOM 616 C CA . PRO A 1 77 ? 10.359 -5.16 8 1 94.75 77 PRO A CA 1
ATOM 617 C C . PRO A 1 77 ? 9.43 -4.012 8.383 1 94.75 77 PRO A C 1
ATOM 619 O O . PRO A 1 77 ? 8.445 -3.758 7.688 1 94.75 77 PRO A O 1
ATOM 622 N N . GLN A 1 78 ? 9.773 -3.303 9.406 1 95.69 78 GLN A N 1
ATOM 623 C CA . GLN A 1 78 ? 8.898 -2.229 9.859 1 95.69 78 GLN A CA 1
ATOM 624 C C . GLN A 1 78 ? 8.906 -1.062 8.875 1 95.69 78 GLN A C 1
ATOM 626 O O . GLN A 1 78 ? 7.883 -0.401 8.688 1 95.69 78 GLN A O 1
ATOM 631 N N . GLU A 1 79 ? 10.062 -0.809 8.25 1 96.88 79 GLU A N 1
ATOM 632 C CA . GLU A 1 79 ? 10.148 0.206 7.203 1 96.88 79 GLU A CA 1
ATOM 633 C C . GLU A 1 79 ? 9.305 -0.176 5.992 1 96.88 79 GLU A C 1
ATOM 635 O O . GLU A 1 79 ? 8.617 0.67 5.418 1 96.88 79 GLU A O 1
ATOM 640 N N . ARG A 1 80 ? 9.391 -1.415 5.684 1 97.38 80 ARG A N 1
ATOM 641 C CA . ARG A 1 80 ? 8.633 -1.941 4.551 1 97.38 80 ARG A CA 1
ATOM 642 C C . ARG A 1 80 ? 7.137 -1.817 4.793 1 97.38 80 ARG A C 1
ATOM 644 O O . ARG A 1 80 ? 6.383 -1.446 3.889 1 97.38 80 ARG A O 1
ATOM 651 N N . GLN A 1 81 ? 6.738 -2.1 5.98 1 96.94 81 GLN A N 1
ATOM 652 C CA . GLN A 1 81 ? 5.328 -1.987 6.336 1 96.94 81 GLN A CA 1
ATOM 653 C C . GLN A 1 81 ? 4.844 -0.545 6.219 1 96.94 81 GLN A C 1
ATOM 655 O O . GLN A 1 81 ? 3.752 -0.292 5.703 1 96.94 81 GLN A O 1
ATOM 660 N N . LEU A 1 82 ? 5.633 0.348 6.707 1 97.38 82 LEU A N 1
ATOM 661 C CA . LEU A 1 82 ? 5.277 1.759 6.602 1 97.38 82 LEU A CA 1
ATOM 662 C C . LEU A 1 82 ? 5.207 2.193 5.141 1 97.38 82 LEU A C 1
ATOM 664 O O . LEU A 1 82 ? 4.301 2.928 4.75 1 97.38 82 LEU A O 1
ATOM 668 N N . LEU A 1 83 ? 6.184 1.747 4.355 1 98.19 83 LEU A N 1
ATOM 669 C CA . LEU A 1 83 ? 6.184 2.064 2.932 1 98.19 83 LEU A CA 1
ATOM 670 C C . LEU A 1 83 ? 4.902 1.577 2.266 1 98.19 83 LEU A C 1
ATOM 672 O O . LEU A 1 83 ? 4.266 2.32 1.517 1 98.19 83 LEU A O 1
ATOM 676 N N . HIS A 1 84 ? 4.508 0.351 2.57 1 98.44 84 HIS A N 1
ATOM 677 C CA . HIS A 1 84 ? 3.277 -0.199 2.016 1 98.44 84 HIS A CA 1
ATOM 678 C C . HIS A 1 84 ? 2.07 0.653 2.396 1 98.44 84 HIS A C 1
ATOM 680 O O . HIS A 1 84 ? 1.211 0.931 1.559 1 98.44 84 HIS A O 1
ATOM 686 N N . LYS A 1 85 ? 2.035 1.034 3.588 1 98.12 85 LYS A N 1
ATOM 687 C CA . LYS A 1 85 ? 0.954 1.883 4.078 1 98.12 85 LYS A CA 1
ATOM 688 C C . LYS A 1 85 ? 0.89 3.195 3.303 1 98.12 85 LYS A C 1
ATOM 690 O O . LYS A 1 85 ? -0.179 3.596 2.836 1 98.12 85 LYS A O 1
ATOM 695 N N . LEU A 1 86 ? 2.002 3.814 3.156 1 98.12 86 LEU A N 1
ATOM 696 C CA . LEU A 1 86 ? 2.053 5.105 2.479 1 98.12 86 LEU A CA 1
ATOM 697 C C . LEU A 1 86 ? 1.668 4.961 1.01 1 98.12 86 LEU A C 1
ATOM 699 O O . LEU A 1 86 ? 0.924 5.789 0.476 1 98.12 86 LEU A O 1
ATOM 703 N N . ILE A 1 87 ? 2.148 3.932 0.375 1 98.69 87 ILE A N 1
ATOM 704 C CA . ILE A 1 87 ? 1.799 3.701 -1.023 1 98.69 87 ILE A CA 1
ATOM 705 C C . ILE A 1 87 ? 0.297 3.459 -1.147 1 98.69 87 ILE A C 1
ATOM 707 O O . ILE A 1 87 ? -0.351 3.986 -2.055 1 98.69 87 ILE A O 1
ATOM 711 N N . ALA A 1 88 ? -0.245 2.703 -0.221 1 98.69 88 ALA A N 1
ATOM 712 C CA . ALA A 1 88 ? -1.67 2.389 -0.272 1 98.69 88 ALA A CA 1
ATOM 713 C C . ALA A 1 88 ? -2.516 3.65 -0.125 1 98.69 88 ALA A C 1
ATOM 715 O O . ALA A 1 88 ? -3.473 3.855 -0.876 1 98.69 88 ALA A O 1
ATOM 716 N N . VAL A 1 89 ? -2.148 4.488 0.783 1 98.12 89 VAL A N 1
ATOM 717 C CA . VAL A 1 89 ? -2.896 5.711 1.046 1 98.12 89 VAL A CA 1
ATOM 718 C C . VAL A 1 89 ? -2.793 6.648 -0.156 1 98.12 89 VAL A C 1
ATOM 720 O O . VAL A 1 89 ? -3.797 7.207 -0.604 1 98.12 89 VAL A O 1
ATOM 723 N N . VAL A 1 90 ? -1.617 6.789 -0.666 1 98.38 90 VAL A N 1
ATOM 724 C CA . VAL A 1 90 ? -1.395 7.66 -1.813 1 98.38 90 VAL A CA 1
ATOM 725 C C . VAL A 1 90 ? -2.146 7.117 -3.027 1 98.38 90 VAL A C 1
ATOM 727 O O . VAL A 1 90 ? -2.82 7.871 -3.734 1 98.38 90 VAL A O 1
ATOM 730 N N . ALA A 1 91 ? -2.037 5.855 -3.264 1 98.62 91 ALA A N 1
ATOM 731 C CA . ALA A 1 91 ? -2.715 5.23 -4.398 1 98.62 91 ALA A CA 1
ATOM 732 C C . ALA A 1 91 ? -4.227 5.41 -4.297 1 98.62 91 ALA A C 1
ATOM 734 O O . ALA A 1 91 ? -4.898 5.656 -5.301 1 98.62 91 ALA A O 1
ATOM 735 N N . TYR A 1 92 ? -4.719 5.266 -3.105 1 98 92 TYR A N 1
ATOM 736 C CA . TYR A 1 92 ? -6.152 5.426 -2.904 1 98 92 TYR A CA 1
ATOM 737 C C . TYR A 1 92 ? -6.586 6.859 -3.18 1 98 92 TYR A C 1
ATOM 739 O O . TYR A 1 92 ? -7.574 7.09 -3.881 1 98 92 TYR A O 1
ATOM 747 N N . ALA A 1 93 ? -5.922 7.785 -2.672 1 97.06 93 ALA A N 1
ATOM 748 C CA . ALA A 1 93 ? -6.227 9.195 -2.918 1 97.06 93 ALA A CA 1
ATOM 749 C C . ALA A 1 93 ? -6.203 9.508 -4.41 1 97.06 93 ALA A C 1
ATOM 751 O O . ALA A 1 93 ? -7.086 10.195 -4.922 1 97.06 93 ALA A O 1
ATOM 752 N N . LEU A 1 94 ? -5.172 8.984 -5.074 1 97.88 94 LEU A N 1
ATOM 753 C CA . LEU A 1 94 ? -5.035 9.211 -6.508 1 97.88 94 LEU A CA 1
ATOM 754 C C . LEU A 1 94 ? -6.211 8.602 -7.27 1 97.88 94 LEU A C 1
ATOM 756 O O . LEU A 1 94 ? -6.664 9.172 -8.266 1 97.88 94 LEU A O 1
ATOM 760 N N . SER A 1 95 ? -6.633 7.488 -6.797 1 96.94 95 SER A N 1
ATOM 761 C CA . SER A 1 95 ? -7.762 6.844 -7.457 1 96.94 95 SER A CA 1
ATOM 762 C C . SER A 1 95 ? -9.023 7.699 -7.355 1 96.94 95 SER A C 1
ATOM 764 O O . SER A 1 95 ? -9.883 7.648 -8.234 1 96.94 95 SER A O 1
ATOM 766 N N . LEU A 1 96 ? -9.125 8.461 -6.316 1 95.44 96 LEU A N 1
ATOM 767 C CA . LEU A 1 96 ? -10.281 9.328 -6.09 1 95.44 96 LEU A CA 1
ATOM 768 C C . LEU A 1 96 ? -10.055 10.711 -6.695 1 95.44 96 LEU A C 1
ATOM 770 O O . LEU A 1 96 ? -10.969 11.531 -6.727 1 95.44 96 LEU A O 1
ATOM 774 N N . GLN A 1 97 ? -8.867 10.945 -7.148 1 96.44 97 GLN A N 1
ATOM 775 C CA . GLN A 1 97 ? -8.492 12.258 -7.668 1 96.44 97 GLN A CA 1
ATOM 776 C C . GLN A 1 97 ? -8.758 13.352 -6.637 1 96.44 97 GLN A C 1
ATOM 778 O O . GLN A 1 97 ? -9.328 14.398 -6.961 1 96.44 97 GLN A O 1
ATOM 783 N N . LEU A 1 98 ? -8.445 13.086 -5.367 1 94.94 98 LEU A N 1
ATOM 784 C CA . LEU A 1 98 ? -8.625 14.023 -4.262 1 94.94 98 LEU A CA 1
ATOM 785 C C . LEU A 1 98 ? -7.309 14.266 -3.529 1 94.94 98 LEU A C 1
ATOM 787 O O . LEU A 1 98 ? -6.426 13.398 -3.531 1 94.94 98 LEU A O 1
ATOM 791 N N . PRO A 1 99 ? -7.156 15.422 -2.949 1 95.62 99 PRO A N 1
ATOM 792 C CA . PRO A 1 99 ? -5.957 15.688 -2.148 1 95.62 99 PRO A CA 1
ATOM 793 C C . PRO A 1 99 ? -5.891 14.828 -0.888 1 95.62 99 PRO A C 1
ATOM 795 O O . PRO A 1 99 ? -6.91 14.305 -0.432 1 95.62 99 PRO A O 1
ATOM 798 N N . LEU A 1 100 ? -4.711 14.625 -0.422 1 96.19 100 LEU A N 1
ATOM 799 C CA . LEU A 1 100 ? -4.422 13.961 0.843 1 96.19 100 LEU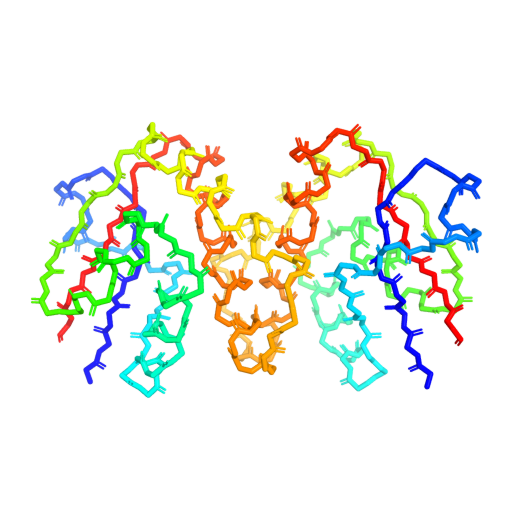 A CA 1
ATOM 800 C C . LEU A 1 100 ? -3.953 14.961 1.891 1 96.19 100 LEU A C 1
ATOM 802 O O . LEU A 1 100 ? -3.154 15.852 1.59 1 96.19 100 LEU A O 1
ATOM 806 N N . HIS A 1 101 ? -4.434 14.789 3.084 1 94.12 101 HIS A N 1
ATOM 807 C CA . HIS A 1 101 ? -4.047 15.68 4.18 1 94.12 101 HIS A CA 1
ATOM 808 C C . HIS A 1 101 ? -3.475 14.891 5.352 1 94.12 101 HIS A C 1
ATOM 810 O O . HIS A 1 101 ? -3.971 13.805 5.68 1 94.12 101 HIS A O 1
ATOM 816 N N . GLY A 1 102 ? -2.371 15.305 5.797 1 92.94 102 GLY A N 1
ATOM 817 C CA . GLY A 1 102 ? -1.885 14.914 7.109 1 92.94 102 GLY A CA 1
ATOM 818 C C . GLY A 1 102 ? -2.316 15.859 8.211 1 92.94 102 GLY A C 1
ATOM 819 O O . GLY A 1 102 ? -2.025 17.062 8.164 1 92.94 102 GLY A O 1
ATOM 820 N N . VAL A 1 103 ? -3.008 15.305 9.203 1 90.62 103 VAL A N 1
ATOM 821 C CA . VAL A 1 103 ? -3.561 16.141 10.273 1 90.62 103 VAL A CA 1
ATOM 822 C C . VAL A 1 103 ? -2.959 15.719 11.609 1 90.62 103 VAL A C 1
ATOM 824 O O . VAL A 1 103 ? -3.066 14.562 12.016 1 90.62 103 VAL A O 1
ATOM 827 N N . ALA A 1 104 ? -2.324 16.672 12.289 1 86.81 104 ALA A N 1
ATOM 828 C CA . ALA A 1 104 ? -1.742 16.422 13.609 1 86.81 104 ALA A CA 1
ATOM 829 C C . ALA A 1 104 ? -2.818 16.422 14.688 1 86.81 104 ALA A C 1
ATOM 831 O O . ALA A 1 104 ? -3.682 17.297 14.727 1 86.81 104 ALA A O 1
ATOM 832 N N . ASP A 1 105 ? -2.908 15.273 15.43 1 76.38 105 ASP A N 1
ATOM 833 C CA . ASP A 1 105 ? -3.842 15.211 16.547 1 76.38 105 ASP A CA 1
ATOM 834 C C . ASP A 1 105 ? -3.168 15.648 17.844 1 76.38 105 ASP A C 1
ATOM 836 O O . ASP A 1 105 ? -1.981 15.383 18.062 1 76.38 105 ASP A O 1
ATOM 840 N N . MET B 1 1 ? 7.855 -22.016 3.766 1 66.5 1 MET B N 1
ATOM 841 C CA . MET B 1 1 ? 7.234 -21.922 2.447 1 66.5 1 MET B CA 1
ATOM 842 C C . MET B 1 1 ? 6.527 -20.578 2.271 1 66.5 1 MET B C 1
ATOM 844 O O . MET B 1 1 ? 5.984 -20.031 3.229 1 66.5 1 MET B O 1
ATOM 848 N N . SER B 1 2 ? 6.938 -19.75 1.203 1 80.94 2 SER B N 1
ATOM 849 C CA . SER B 1 2 ? 6.332 -18.438 0.979 1 80.94 2 SER B CA 1
ATOM 850 C C . SER B 1 2 ? 5.773 -18.328 -0.435 1 80.94 2 SER B C 1
ATOM 852 O O . SER B 1 2 ? 5.988 -19.203 -1.268 1 80.94 2 SER B O 1
ATOM 854 N N . TYR B 1 3 ? 4.727 -17.578 -0.585 1 90.38 3 TYR B N 1
ATOM 855 C CA . TYR B 1 3 ? 4.16 -17.172 -1.866 1 90.38 3 TYR B CA 1
ATOM 856 C C . TYR B 1 3 ? 4.738 -15.828 -2.316 1 90.38 3 TYR B C 1
ATOM 858 O O . TYR B 1 3 ? 4.449 -14.789 -1.721 1 90.38 3 TYR B O 1
ATOM 866 N N . ASP B 1 4 ? 5.637 -15.922 -3.357 1 92.94 4 ASP B N 1
ATOM 867 C CA . ASP B 1 4 ? 6.332 -14.727 -3.826 1 92.94 4 ASP B CA 1
ATOM 868 C C . ASP B 1 4 ? 5.473 -13.945 -4.816 1 92.94 4 ASP B C 1
ATOM 870 O O . ASP B 1 4 ? 4.852 -14.531 -5.707 1 92.94 4 ASP B O 1
ATOM 874 N N . LEU B 1 5 ? 5.352 -12.664 -4.691 1 94.5 5 LEU B N 1
ATOM 875 C CA . LEU B 1 5 ? 4.75 -11.75 -5.66 1 94.5 5 LEU B CA 1
ATOM 876 C C . LEU B 1 5 ? 5.82 -11.102 -6.531 1 94.5 5 LEU B C 1
ATOM 878 O O . LEU B 1 5 ? 6.695 -10.391 -6.023 1 94.5 5 LEU B O 1
ATOM 882 N N . VAL B 1 6 ? 5.73 -11.383 -7.848 1 94.75 6 VAL B N 1
ATOM 883 C CA . VAL B 1 6 ? 6.793 -11.008 -8.773 1 94.75 6 VAL B CA 1
ATOM 884 C C . VAL B 1 6 ? 6.199 -10.242 -9.961 1 94.75 6 VAL B C 1
ATOM 886 O O . VAL B 1 6 ? 5.09 -10.547 -10.406 1 94.75 6 VAL B O 1
ATOM 889 N N . ILE B 1 7 ? 6.934 -9.266 -10.375 1 94.25 7 ILE B N 1
ATOM 890 C CA . ILE B 1 7 ? 6.52 -8.5 -11.547 1 94.25 7 ILE B CA 1
ATOM 891 C C . ILE B 1 7 ? 7.371 -8.898 -12.75 1 94.25 7 ILE B C 1
ATOM 893 O O . ILE B 1 7 ? 8.586 -9.055 -12.641 1 94.25 7 ILE B O 1
ATOM 897 N N . GLY B 1 8 ? 6.727 -9.086 -13.781 1 87.81 8 GLY B N 1
ATOM 898 C CA . GLY B 1 8 ? 7.496 -9.383 -14.984 1 87.81 8 GLY B CA 1
ATOM 899 C C . GLY B 1 8 ? 6.672 -10.031 -16.078 1 87.81 8 GLY B C 1
ATOM 900 O O . GLY B 1 8 ? 5.508 -10.367 -15.867 1 87.81 8 GLY B O 1
ATOM 901 N N . ILE B 1 9 ? 7.375 -10.07 -17.172 1 81.56 9 ILE B N 1
ATOM 902 C CA . ILE B 1 9 ? 6.754 -10.727 -18.312 1 81.56 9 ILE B CA 1
ATOM 903 C C . ILE B 1 9 ? 6.996 -12.234 -18.234 1 81.56 9 ILE B C 1
ATOM 905 O O . ILE B 1 9 ? 8.141 -12.68 -18.125 1 81.56 9 ILE B O 1
ATOM 909 N N . GLY B 1 10 ? 5.898 -13.039 -18.094 1 70 10 GLY B N 1
ATOM 910 C CA . GLY B 1 10 ? 5.734 -14.477 -17.953 1 70 10 GLY B CA 1
ATOM 911 C C . GLY B 1 10 ? 7.051 -15.219 -17.828 1 70 10 GLY B C 1
ATOM 912 O O . GLY B 1 10 ? 7.422 -15.656 -16.734 1 70 10 GLY B O 1
ATOM 913 N N . ASN B 1 11 ? 7.777 -15.438 -18.891 1 63.91 11 ASN B N 1
ATOM 914 C CA . ASN B 1 11 ? 8.969 -16.281 -18.891 1 63.91 11 ASN B CA 1
ATOM 915 C C . ASN B 1 11 ? 10.062 -15.68 -18 1 63.91 11 ASN B C 1
ATOM 917 O O . ASN B 1 11 ? 10.883 -16.406 -17.453 1 63.91 11 ASN B O 1
ATOM 921 N N . LYS B 1 12 ? 10.125 -14.438 -17.875 1 64.25 12 LYS B N 1
ATOM 922 C CA . LYS B 1 12 ? 11.172 -13.734 -17.141 1 64.25 12 LYS B CA 1
ATOM 923 C C . LYS B 1 12 ? 10.984 -13.906 -15.633 1 64.25 12 LYS B C 1
ATOM 925 O O . LYS B 1 12 ? 11.961 -13.891 -14.883 1 64.25 12 LYS B O 1
ATOM 930 N N . VAL B 1 13 ? 9.836 -14.109 -15.25 1 67.5 13 VAL B N 1
ATOM 931 C CA . VAL B 1 13 ? 9.516 -14.25 -13.836 1 67.5 13 VAL B CA 1
ATOM 932 C C . VAL B 1 13 ? 10.156 -15.516 -13.281 1 67.5 13 VAL B C 1
ATOM 934 O O . VAL B 1 13 ? 10.617 -15.539 -12.133 1 67.5 13 VAL B O 1
ATOM 937 N N . LYS B 1 14 ? 10.375 -16.438 -14.047 1 68.94 14 LYS B N 1
ATOM 938 C CA . LYS B 1 14 ? 10.891 -17.719 -13.578 1 68.94 14 LYS B CA 1
ATOM 939 C C . LYS B 1 14 ? 12.414 -17.703 -13.523 1 68.94 14 LYS B C 1
ATOM 941 O O . LYS B 1 14 ? 13.008 -18.312 -12.633 1 68.94 14 LYS B O 1
ATOM 946 N N . ASN B 1 15 ? 12.93 -17.047 -14.406 1 71.69 15 ASN B N 1
ATOM 947 C CA . ASN B 1 15 ? 14.375 -17.125 -14.516 1 71.69 15 ASN B CA 1
ATOM 948 C C . ASN B 1 15 ? 15.07 -16.188 -13.531 1 71.69 15 ASN B C 1
ATOM 950 O O . ASN B 1 15 ? 16.094 -16.547 -12.938 1 71.69 15 ASN B O 1
ATOM 954 N N . ASN B 1 16 ? 14.703 -15.016 -13.336 1 73.25 16 ASN B N 1
ATOM 955 C CA . ASN B 1 16 ? 15.242 -14.047 -12.383 1 73.25 16 ASN B CA 1
ATOM 956 C C . ASN B 1 16 ? 14.148 -13.18 -11.789 1 73.25 16 ASN B C 1
ATOM 958 O O . ASN B 1 16 ? 14.07 -11.984 -12.07 1 73.25 16 ASN B O 1
ATOM 962 N N . PRO B 1 17 ? 13.453 -13.852 -10.945 1 78.88 17 PRO B N 1
ATOM 963 C CA . PRO B 1 17 ? 12.281 -13.117 -10.445 1 78.88 17 PRO B CA 1
ATOM 964 C C . PRO B 1 17 ? 12.664 -11.961 -9.523 1 78.88 17 PRO B C 1
ATOM 966 O O . PRO B 1 17 ? 13.562 -12.102 -8.695 1 78.88 17 PRO B O 1
ATOM 969 N N . VAL B 1 18 ? 12.141 -10.812 -9.844 1 86.06 18 VAL B N 1
ATOM 970 C CA . VAL B 1 18 ? 12.219 -9.703 -8.898 1 86.06 18 VAL B CA 1
ATOM 971 C C . VAL B 1 18 ? 11.031 -9.75 -7.941 1 86.06 18 VAL B C 1
ATOM 973 O O . VAL B 1 18 ? 9.906 -9.43 -8.328 1 86.06 18 VAL B O 1
ATOM 976 N N . VAL B 1 19 ? 11.359 -10.195 -6.719 1 91.44 19 VAL B N 1
ATOM 977 C CA . VAL B 1 19 ? 10.312 -10.336 -5.707 1 91.44 19 VAL B CA 1
ATOM 978 C C . VAL B 1 19 ? 10.016 -8.977 -5.082 1 91.44 19 VAL B C 1
ATOM 980 O O . VAL B 1 19 ? 10.898 -8.352 -4.492 1 91.44 19 VAL B O 1
ATOM 983 N N . ILE B 1 20 ? 8.75 -8.539 -5.23 1 94.19 20 ILE B N 1
ATOM 984 C CA . ILE B 1 20 ? 8.391 -7.219 -4.723 1 94.19 20 ILE B CA 1
ATOM 985 C C . ILE B 1 20 ? 7.531 -7.363 -3.467 1 94.19 20 ILE B C 1
ATOM 987 O O . ILE B 1 20 ? 7.23 -6.375 -2.797 1 94.19 20 ILE B O 1
ATOM 991 N N . GLY B 1 21 ? 7.055 -8.57 -3.156 1 93.69 21 GLY B N 1
ATOM 992 C CA . GLY B 1 21 ? 6.266 -8.898 -1.979 1 93.69 21 GLY B CA 1
ATOM 993 C C . GLY B 1 21 ? 6.148 -10.391 -1.738 1 93.69 21 GLY B C 1
ATOM 994 O O . GLY B 1 21 ? 6.48 -11.195 -2.613 1 93.69 21 GLY B O 1
ATOM 995 N N . LYS B 1 22 ? 5.777 -10.688 -0.514 1 93.31 22 LYS B N 1
ATOM 996 C CA . LYS B 1 22 ? 5.566 -12.086 -0.147 1 93.31 22 LYS B CA 1
ATOM 997 C C . LYS B 1 22 ? 4.332 -12.242 0.737 1 93.31 22 LYS B C 1
ATOM 999 O O . LYS B 1 22 ? 3.998 -11.344 1.513 1 93.31 22 LYS B O 1
ATOM 1004 N N . ILE B 1 23 ? 3.674 -13.289 0.475 1 94.44 23 ILE B N 1
ATOM 1005 C CA . ILE B 1 23 ? 2.66 -13.727 1.428 1 94.44 23 ILE B CA 1
ATOM 1006 C C . ILE B 1 23 ? 3.15 -14.969 2.17 1 94.44 23 ILE B C 1
ATOM 1008 O O . ILE B 1 23 ? 3.383 -16.016 1.558 1 94.44 23 ILE B O 1
ATOM 1012 N N . GLU B 1 24 ? 3.334 -14.758 3.434 1 92.44 24 GLU B N 1
ATOM 1013 C CA . GLU B 1 24 ? 3.797 -15.875 4.258 1 92.44 24 GLU B CA 1
ATOM 1014 C C . GLU B 1 24 ? 2.631 -16.75 4.707 1 92.44 24 GLU B C 1
ATOM 1016 O O . GLU B 1 24 ? 1.484 -16.297 4.734 1 92.44 24 GLU B O 1
ATOM 1021 N N . TYR B 1 25 ? 2.922 -17.906 5.105 1 88.94 25 TYR B N 1
ATOM 1022 C CA . TYR B 1 25 ? 1.895 -18.875 5.492 1 88.94 25 TYR B CA 1
ATOM 1023 C C . TYR B 1 25 ? 1.115 -18.375 6.707 1 88.94 25 TYR B C 1
ATOM 1025 O O . TYR B 1 25 ? -0.081 -18.641 6.836 1 88.94 25 TYR B O 1
ATOM 1033 N N . ASP B 1 26 ? 1.82 -17.688 7.512 1 91.19 26 ASP B N 1
ATOM 1034 C CA . ASP B 1 26 ? 1.168 -17.219 8.727 1 91.19 26 ASP B CA 1
ATOM 1035 C C . ASP B 1 26 ? 0.225 -16.047 8.422 1 91.19 26 ASP B C 1
ATOM 1037 O O . ASP B 1 26 ? -0.517 -15.602 9.297 1 91.19 26 ASP B O 1
ATOM 1041 N N . GLU B 1 27 ? 0.24 -15.578 7.156 1 93.62 27 GLU B N 1
ATOM 1042 C CA . GLU B 1 27 ? -0.651 -14.5 6.734 1 93.62 27 GLU B CA 1
ATOM 1043 C C . GLU B 1 27 ? -1.923 -15.055 6.098 1 93.62 27 GLU B C 1
ATOM 1045 O O . GLU B 1 27 ? -2.852 -14.297 5.797 1 93.62 27 GLU B O 1
ATOM 1050 N N . LEU B 1 28 ? -2.049 -16.344 5.961 1 91.44 28 LEU B N 1
ATOM 1051 C CA . LEU B 1 28 ? -3.148 -16.984 5.246 1 91.44 28 LEU B CA 1
ATOM 1052 C C . LEU B 1 28 ? -4.48 -16.703 5.938 1 91.44 28 LEU B C 1
ATOM 1054 O O . LEU B 1 28 ? -5.488 -16.453 5.273 1 91.44 28 LEU B O 1
ATOM 1058 N N . PRO B 1 29 ? -4.508 -16.766 7.258 1 93.69 29 PRO B N 1
ATOM 1059 C CA . PRO B 1 29 ? -5.773 -16.422 7.914 1 93.69 29 PRO B CA 1
ATOM 1060 C C . PRO B 1 29 ? -6.254 -15.016 7.574 1 93.69 29 PRO B C 1
ATOM 1062 O O . PRO B 1 29 ? -7.457 -14.781 7.473 1 93.69 29 PRO B O 1
ATOM 1065 N N . MET B 1 30 ? -5.352 -14.086 7.387 1 95.06 30 MET B N 1
ATOM 1066 C CA . MET B 1 30 ? -5.715 -12.711 7.027 1 95.06 30 MET B CA 1
ATOM 1067 C C . MET B 1 30 ? -6.254 -12.648 5.605 1 95.06 30 MET B C 1
ATOM 1069 O O . MET B 1 30 ? -7.199 -11.906 5.328 1 95.06 30 MET B O 1
ATOM 1073 N N . VAL B 1 31 ? -5.664 -13.383 4.746 1 94.62 31 VAL B N 1
ATOM 1074 C CA . VAL B 1 31 ? -6.168 -13.461 3.379 1 94.62 31 VAL B CA 1
ATOM 1075 C C . VAL B 1 31 ? -7.598 -13.984 3.381 1 94.62 31 VAL B C 1
ATOM 1077 O O . VAL B 1 31 ? -8.484 -13.406 2.746 1 94.62 31 VAL B O 1
ATOM 1080 N N . SER B 1 32 ? -7.77 -15.055 4.094 1 94.19 32 SER B N 1
ATOM 1081 C CA . SER B 1 32 ? -9.094 -15.664 4.18 1 94.19 32 SER B CA 1
ATOM 1082 C C . SER B 1 32 ? -10.117 -14.688 4.746 1 94.19 32 SER B C 1
ATOM 1084 O O . SER B 1 32 ? -11.258 -14.648 4.289 1 94.19 32 SER B O 1
ATOM 1086 N N . SER B 1 33 ? -9.734 -14.016 5.738 1 96.06 33 SER B N 1
ATOM 1087 C CA . SER B 1 33 ? -10.617 -13.016 6.34 1 96.06 33 SER B CA 1
ATOM 1088 C C . SER B 1 33 ? -11.016 -11.945 5.324 1 96.06 33 SER B C 1
ATOM 1090 O O . SER B 1 33 ? -12.18 -11.555 5.254 1 96.06 33 SER B O 1
ATOM 1092 N N . LEU B 1 34 ? -10.039 -11.461 4.531 1 96.5 34 LEU B N 1
ATOM 1093 C CA . LEU B 1 34 ? -10.32 -10.445 3.525 1 96.5 34 LEU B CA 1
ATOM 1094 C C . LEU B 1 34 ? -11.25 -10.984 2.443 1 96.5 34 LEU B C 1
ATOM 1096 O O . LEU B 1 34 ? -12.133 -10.266 1.963 1 96.5 34 LEU B O 1
ATOM 1100 N N . VAL B 1 35 ? -11.055 -12.211 2.129 1 95.12 35 VAL B N 1
ATOM 1101 C CA . VAL B 1 35 ? -11.883 -12.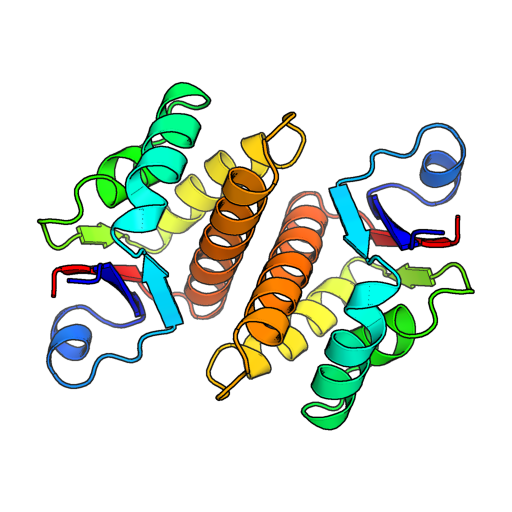852 1.118 1 95.12 35 VAL B CA 1
ATOM 1102 C C . VAL B 1 35 ? -13.336 -12.891 1.59 1 95.12 35 VAL B C 1
ATOM 1104 O O . VAL B 1 35 ? -14.258 -12.711 0.792 1 95.12 35 VAL B O 1
ATOM 1107 N N . LYS B 1 36 ? -13.5 -13.094 2.826 1 94.31 36 LYS B N 1
ATOM 1108 C CA . LYS B 1 36 ? -14.836 -13.172 3.398 1 94.31 36 LYS B CA 1
ATOM 1109 C C . LYS B 1 36 ? -15.516 -11.805 3.4 1 94.31 36 LYS B C 1
ATOM 1111 O O . LYS B 1 36 ? -16.734 -11.711 3.359 1 94.31 36 LYS B O 1
ATOM 1116 N N . ARG B 1 37 ? -14.766 -10.773 3.404 1 92.81 37 ARG B N 1
ATOM 1117 C CA . ARG B 1 37 ? -15.289 -9.414 3.504 1 92.81 37 ARG B CA 1
ATOM 1118 C C . ARG B 1 37 ? -15.695 -8.883 2.135 1 92.81 37 ARG B C 1
ATOM 1120 O O . ARG B 1 37 ? -16.578 -8.039 2.027 1 92.81 37 ARG B O 1
ATOM 1127 N N . GLN B 1 38 ? -14.984 -9.32 1.176 1 90.06 38 GLN B N 1
ATOM 1128 C CA . GLN B 1 38 ? -15.188 -8.773 -0.163 1 90.06 38 GLN B CA 1
ATOM 1129 C C . GLN B 1 38 ? -15.055 -9.867 -1.225 1 90.06 38 GLN B C 1
ATOM 1131 O O . GLN B 1 38 ? -14.109 -10.656 -1.195 1 90.06 38 GLN B O 1
ATOM 1136 N N . ASP B 1 39 ? -16.047 -9.797 -2.039 1 89.5 39 ASP B N 1
ATOM 1137 C CA . ASP B 1 39 ? -15.922 -10.656 -3.215 1 89.5 39 ASP B CA 1
ATOM 1138 C C . ASP B 1 39 ? -14.898 -10.102 -4.199 1 89.5 39 ASP B C 1
ATOM 1140 O O . ASP B 1 39 ? -15.188 -9.156 -4.938 1 89.5 39 ASP B O 1
ATOM 1144 N N . SER B 1 40 ? -13.734 -10.641 -4.203 1 94.25 40 SER B N 1
ATOM 1145 C CA . SER B 1 40 ? -12.617 -10.234 -5.051 1 94.25 40 SER B CA 1
ATOM 1146 C C . SER B 1 40 ? -11.938 -11.438 -5.695 1 94.25 40 SER B C 1
ATOM 1148 O O . SER B 1 40 ? -11.414 -12.305 -5 1 94.25 40 SER B O 1
ATOM 1150 N N . PHE B 1 41 ? -11.961 -11.422 -7.02 1 95.81 41 PHE B N 1
ATOM 1151 C CA . PHE B 1 41 ? -11.273 -12.508 -7.707 1 95.81 41 PHE B CA 1
ATOM 1152 C C . PHE B 1 41 ? -9.797 -12.539 -7.332 1 95.81 41 PHE B C 1
ATOM 1154 O O . PHE B 1 41 ? -9.211 -13.617 -7.184 1 95.81 41 PHE B O 1
ATOM 1161 N N . PHE B 1 42 ? -9.188 -11.43 -7.223 1 96.94 42 PHE B N 1
ATOM 1162 C CA . PHE B 1 42 ? -7.766 -11.312 -6.918 1 96.94 42 PHE B CA 1
ATOM 1163 C C . PHE B 1 42 ? -7.449 -11.945 -5.566 1 96.94 42 PHE B C 1
ATOM 1165 O O . PHE B 1 42 ? -6.539 -12.773 -5.465 1 96.94 42 PHE B O 1
ATOM 1172 N N . LEU B 1 43 ? -8.203 -11.57 -4.5 1 96.5 43 LEU B N 1
ATOM 1173 C CA . LEU B 1 43 ? -7.992 -12.117 -3.166 1 96.5 43 LEU B CA 1
ATOM 1174 C C . LEU B 1 43 ? -8.234 -13.625 -3.148 1 96.5 43 LEU B C 1
ATOM 1176 O O . LEU B 1 43 ? -7.496 -14.367 -2.5 1 96.5 43 LEU B O 1
ATOM 1180 N N . THR B 1 44 ? -9.242 -14.008 -3.865 1 95.5 44 THR B N 1
ATOM 1181 C CA . THR B 1 44 ? -9.539 -15.438 -3.949 1 95.5 44 THR B CA 1
ATOM 1182 C C . THR B 1 44 ? -8.391 -16.188 -4.609 1 95.5 44 THR B C 1
ATOM 1184 O O . THR B 1 44 ? -7.953 -17.234 -4.105 1 95.5 44 THR B O 1
ATOM 1187 N N . ARG B 1 45 ? -7.898 -15.68 -5.668 1 94.69 45 ARG B N 1
ATOM 1188 C CA . ARG B 1 45 ? -6.852 -16.359 -6.422 1 94.69 45 ARG B CA 1
ATOM 1189 C C . ARG B 1 45 ? -5.535 -16.375 -5.652 1 94.69 45 ARG B C 1
ATOM 1191 O O . ARG B 1 45 ? -4.809 -17.359 -5.66 1 94.69 45 ARG B O 1
ATOM 1198 N N . ILE B 1 46 ? -5.227 -15.312 -4.922 1 92.75 46 ILE B N 1
ATOM 1199 C CA . ILE B 1 46 ? -3.961 -15.281 -4.203 1 92.75 46 ILE B CA 1
ATOM 1200 C C . ILE B 1 46 ? -4.043 -16.188 -2.971 1 92.75 46 ILE B C 1
ATOM 1202 O O . ILE B 1 46 ? -3.018 -16.547 -2.385 1 92.75 46 ILE B O 1
ATOM 1206 N N . SER B 1 47 ? -5.258 -16.453 -2.518 1 90.62 47 SER B N 1
ATOM 1207 C CA . SER B 1 47 ? -5.43 -17.312 -1.354 1 90.62 47 SER B CA 1
ATOM 1208 C C . SER B 1 47 ? -5.023 -18.75 -1.668 1 90.62 47 SER B C 1
ATOM 1210 O O . SER B 1 47 ? -4.805 -19.547 -0.757 1 90.62 47 SER B O 1
ATOM 1212 N N . ASN B 1 48 ? -5.027 -19.031 -2.965 1 86.69 48 ASN B N 1
ATOM 1213 C CA . ASN B 1 48 ? -4.531 -20.344 -3.361 1 86.69 48 ASN B CA 1
ATOM 1214 C C . ASN B 1 48 ? -3.008 -20.359 -3.465 1 86.69 48 ASN B C 1
ATOM 1216 O O . ASN B 1 48 ? -2.457 -20.516 -4.555 1 86.69 48 ASN B O 1
ATOM 1220 N N . LEU B 1 49 ? -2.285 -20.391 -2.424 1 78.44 49 LEU B N 1
ATOM 1221 C CA . LEU B 1 49 ? -0.847 -20.188 -2.312 1 78.44 49 LEU B CA 1
ATOM 1222 C C . LEU B 1 49 ? -0.078 -21.359 -2.887 1 78.44 49 LEU B C 1
ATOM 1224 O O . LEU B 1 49 ? 1.153 -21.344 -2.957 1 78.44 49 LEU B O 1
ATOM 1228 N N . PHE B 1 50 ? -0.709 -22.312 -3.293 1 81.88 50 PHE B N 1
ATOM 1229 C CA . PHE B 1 50 ? -0.025 -23.516 -3.766 1 81.88 50 PHE B CA 1
ATOM 1230 C C . PHE B 1 50 ? 0.015 -23.547 -5.289 1 81.88 50 PHE B C 1
ATOM 1232 O O . PHE B 1 50 ? 0.628 -24.438 -5.879 1 81.88 50 PHE B O 1
ATOM 1239 N N . GLU B 1 51 ? -0.564 -22.625 -5.879 1 87.44 51 GLU B N 1
ATOM 1240 C CA . GLU B 1 51 ? -0.59 -22.547 -7.336 1 87.44 51 GLU B CA 1
ATOM 1241 C C . GLU B 1 51 ? -0.075 -21.203 -7.832 1 87.44 51 GLU B C 1
ATOM 1243 O O . GLU B 1 51 ? -0.365 -20.172 -7.23 1 87.44 51 GLU B O 1
ATOM 1248 N N . ASP B 1 52 ? 0.73 -21.328 -8.867 1 90.31 52 ASP B N 1
ATOM 1249 C CA . ASP B 1 52 ? 1.166 -20.094 -9.508 1 90.31 52 ASP B CA 1
ATOM 1250 C C . ASP B 1 52 ? -0.013 -19.359 -10.133 1 90.31 52 ASP B C 1
ATOM 1252 O O . ASP B 1 52 ? -0.9 -19.984 -10.719 1 90.31 52 ASP B O 1
ATOM 1256 N N . GLU B 1 53 ? -0.067 -18.109 -9.914 1 92.44 53 GLU B N 1
ATOM 1257 C CA . GLU B 1 53 ? -1.082 -17.25 -10.508 1 92.44 53 GLU B CA 1
ATOM 1258 C C . GLU B 1 53 ? -0.443 -16.109 -11.305 1 92.44 53 GLU B C 1
ATOM 1260 O O . GLU B 1 53 ? 0.681 -15.695 -11.016 1 92.44 53 GLU B O 1
ATOM 1265 N N . SER B 1 54 ? -1.12 -15.703 -12.383 1 94.56 54 SER B N 1
ATOM 1266 C CA . SER B 1 54 ? -0.731 -14.523 -13.156 1 94.56 54 SER B CA 1
ATOM 1267 C C . SER B 1 54 ? -1.898 -13.555 -13.32 1 94.56 54 SER B C 1
ATOM 1269 O O . SER B 1 54 ? -3.031 -13.977 -13.562 1 94.56 54 SER B O 1
ATOM 1271 N N . PHE B 1 55 ? -1.602 -12.344 -13.125 1 96.56 55 PHE B N 1
ATOM 1272 C CA . PHE B 1 55 ? -2.592 -11.281 -13.273 1 96.56 55 PHE B CA 1
ATOM 1273 C C . PHE B 1 55 ? -2.156 -10.281 -14.344 1 96.56 55 PHE B C 1
ATOM 1275 O O . PHE B 1 55 ? -1.076 -9.695 -14.242 1 96.56 55 PHE B O 1
ATOM 1282 N N . SER B 1 56 ? -3.006 -10.141 -15.383 1 97.06 56 SER B N 1
ATOM 1283 C CA . SER B 1 56 ? -2.744 -9.148 -16.422 1 97.06 56 SER B CA 1
ATOM 1284 C C . SER B 1 56 ? -2.916 -7.734 -15.891 1 97.06 56 SER B C 1
ATOM 1286 O O . SER B 1 56 ? -3.457 -7.535 -14.805 1 97.06 56 SER B O 1
ATOM 1288 N N . VAL B 1 57 ? -2.482 -6.766 -16.672 1 97.62 57 VAL B N 1
ATOM 1289 C CA . VAL B 1 57 ? -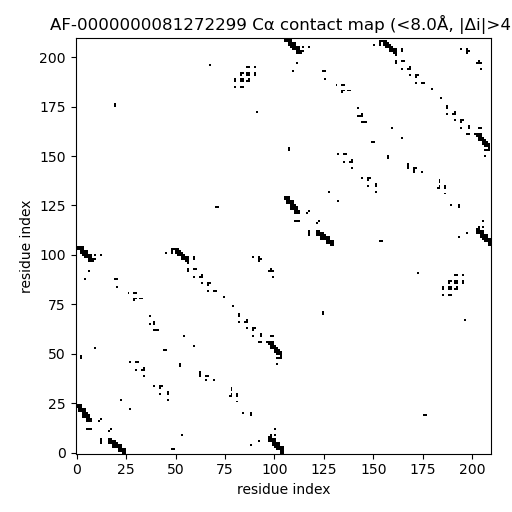2.602 -5.363 -16.297 1 97.62 57 VAL B CA 1
ATOM 1290 C C . VAL B 1 57 ? -4.074 -5.004 -16.109 1 97.62 57 VAL B C 1
ATOM 1292 O O . VAL B 1 57 ? -4.43 -4.301 -15.156 1 97.62 57 VAL B O 1
ATOM 1295 N N . ASP B 1 58 ? -4.914 -5.523 -16.984 1 98.25 58 ASP B N 1
ATOM 1296 C CA . ASP B 1 58 ? -6.344 -5.254 -16.859 1 98.25 58 ASP B CA 1
ATOM 1297 C C . ASP B 1 58 ? -6.918 -5.871 -15.594 1 98.25 58 ASP B C 1
ATOM 1299 O O . ASP B 1 58 ? -7.723 -5.242 -14.898 1 98.25 58 ASP B O 1
ATOM 1303 N N . GLU B 1 59 ? -6.5 -7.008 -15.305 1 98.25 59 GLU B N 1
ATOM 1304 C CA . GLU B 1 59 ? -6.949 -7.672 -14.086 1 98.25 59 GLU B CA 1
ATOM 1305 C C . GLU B 1 59 ? -6.461 -6.938 -12.836 1 98.25 59 GLU B C 1
ATOM 1307 O O . GLU B 1 59 ? -7.18 -6.855 -11.836 1 98.25 59 GLU B O 1
ATOM 1312 N N . LEU B 1 60 ? -5.277 -6.426 -12.922 1 98.31 60 LEU B N 1
ATOM 1313 C CA . LEU B 1 60 ? -4.723 -5.688 -11.797 1 98.31 60 LEU B CA 1
ATOM 1314 C C . LEU B 1 60 ? -5.5 -4.395 -11.555 1 98.31 60 LEU B C 1
ATOM 1316 O O . LEU B 1 60 ? -5.676 -3.977 -10.406 1 98.31 60 LEU B O 1
ATOM 1320 N N . ARG B 1 61 ? -5.895 -3.781 -12.633 1 98.25 61 ARG B N 1
ATOM 1321 C CA . ARG B 1 61 ? -6.719 -2.584 -12.484 1 98.25 61 ARG B CA 1
ATOM 1322 C C . ARG B 1 61 ? -8.016 -2.9 -11.758 1 98.25 61 ARG B C 1
ATOM 1324 O O . ARG B 1 61 ? -8.43 -2.164 -10.859 1 98.25 61 ARG B O 1
ATOM 1331 N N . GLU B 1 62 ? -8.617 -3.975 -12.133 1 98 62 GLU B N 1
ATOM 1332 C CA . GLU B 1 62 ? -9.828 -4.422 -11.453 1 98 62 GLU B CA 1
ATOM 1333 C C . GLU B 1 62 ? -9.539 -4.801 -10 1 98 62 GLU B C 1
ATOM 1335 O O . GLU B 1 62 ? -10.312 -4.461 -9.102 1 98 62 GLU B O 1
ATOM 1340 N N . ALA B 1 63 ? -8.445 -5.527 -9.773 1 98.12 63 ALA B N 1
ATOM 1341 C CA . ALA B 1 63 ? -8.039 -5.918 -8.43 1 98.12 63 ALA B CA 1
ATOM 1342 C C . ALA B 1 63 ? -7.867 -4.699 -7.531 1 98.12 63 ALA B C 1
ATOM 1344 O O . ALA B 1 63 ? -8.32 -4.703 -6.379 1 98.12 63 ALA B O 1
ATOM 1345 N N . GLN B 1 64 ? -7.172 -3.709 -8.117 1 98.38 64 GLN B N 1
ATOM 1346 C CA . GLN B 1 64 ? -6.949 -2.488 -7.348 1 98.38 64 GLN B CA 1
ATOM 1347 C C . GLN B 1 64 ? -8.266 -1.892 -6.867 1 98.38 64 GLN B C 1
ATOM 1349 O O . GLN B 1 64 ? -8.391 -1.482 -5.711 1 98.38 64 GLN B O 1
ATOM 1354 N N . SER B 1 65 ? -9.242 -1.873 -7.715 1 97.31 65 SER B N 1
ATOM 1355 C CA . SER B 1 65 ? -10.562 -1.344 -7.363 1 97.31 65 SER B CA 1
ATOM 1356 C C . SER B 1 65 ? -11.188 -2.139 -6.227 1 97.31 65 SER B C 1
ATOM 1358 O O . SER B 1 65 ? -11.766 -1.56 -5.305 1 97.31 65 SER B O 1
ATOM 1360 N N . HIS B 1 66 ? -11.102 -3.389 -6.293 1 96.81 66 HIS B N 1
ATOM 1361 C CA . HIS B 1 66 ? -11.633 -4.238 -5.23 1 96.81 66 HIS B CA 1
ATOM 1362 C C . HIS B 1 66 ? -10.914 -3.975 -3.91 1 96.81 66 HIS B C 1
ATOM 1364 O O . HIS B 1 66 ? -11.555 -3.891 -2.859 1 96.81 66 HIS B O 1
ATOM 1370 N N . LEU B 1 67 ? -9.633 -3.879 -3.934 1 97.94 67 LEU B N 1
ATOM 1371 C CA . LEU B 1 67 ? -8.844 -3.66 -2.727 1 97.94 67 LEU B CA 1
ATOM 1372 C C . LEU B 1 67 ? -9.172 -2.309 -2.102 1 97.94 67 LEU B C 1
ATOM 1374 O O . LEU B 1 67 ? -9.234 -2.186 -0.875 1 97.94 67 LEU B O 1
ATOM 1378 N N . PHE B 1 68 ? -9.391 -1.289 -2.943 1 97.56 68 PHE B N 1
ATOM 1379 C CA . PHE B 1 68 ? -9.695 0.047 -2.449 1 97.56 68 PHE B CA 1
ATOM 1380 C C . PHE B 1 68 ? -11.016 0.053 -1.69 1 97.56 68 PHE B C 1
ATOM 1382 O O . PHE B 1 68 ? -11.203 0.837 -0.758 1 97.56 68 PHE B O 1
ATOM 1389 N N . GLU B 1 69 ? -11.914 -0.828 -2.025 1 96 69 GLU B N 1
ATOM 1390 C CA . GLU B 1 69 ? -13.195 -0.918 -1.333 1 96 69 GLU B CA 1
ATOM 1391 C C . GLU B 1 69 ? -13.008 -1.317 0.127 1 96 69 GLU B C 1
ATOM 1393 O O . GLU B 1 69 ? -13.844 -1.002 0.976 1 96 69 GLU B O 1
ATOM 1398 N N . LEU B 1 70 ? -11.898 -1.91 0.387 1 96.44 70 LEU B N 1
ATOM 1399 C CA . LEU B 1 70 ? -11.641 -2.402 1.736 1 96.44 70 LEU B CA 1
ATOM 1400 C C . LEU B 1 70 ? -10.922 -1.35 2.572 1 96.44 70 LEU B C 1
ATOM 1402 O O . LEU B 1 70 ? -10.766 -1.515 3.785 1 96.44 70 LEU B O 1
ATOM 1406 N N . MET B 1 71 ? -10.492 -0.256 1.977 1 95.12 71 MET B N 1
ATOM 1407 C CA . MET B 1 71 ? -9.648 0.733 2.646 1 95.12 71 MET B CA 1
ATOM 1408 C C . MET B 1 71 ? -10.406 1.403 3.789 1 95.12 71 MET B C 1
ATOM 1410 O O . MET B 1 71 ? -9.805 1.805 4.785 1 95.12 71 MET B O 1
ATOM 1414 N N . LEU B 1 72 ? -11.688 1.45 3.705 1 91.69 72 LEU B N 1
ATOM 1415 C CA . LEU B 1 72 ? -12.438 2.174 4.723 1 91.69 72 LEU B CA 1
ATOM 1416 C C . LEU B 1 72 ? -13.164 1.206 5.652 1 91.69 72 LEU B C 1
ATOM 1418 O O . LEU B 1 72 ? -13.93 1.63 6.527 1 91.69 72 LEU B O 1
ATOM 1422 N N . THR B 1 73 ? -13.008 -0.061 5.426 1 93.62 73 THR B N 1
ATOM 1423 C CA . THR B 1 73 ? -13.633 -1.062 6.289 1 93.62 73 THR B CA 1
ATOM 1424 C C . THR B 1 73 ? -12.867 -1.194 7.602 1 93.62 73 THR B C 1
ATOM 1426 O O . THR B 1 73 ? -11.672 -0.887 7.668 1 93.62 73 THR B O 1
ATOM 1429 N N . ASP B 1 74 ? -13.641 -1.568 8.672 1 93.12 74 ASP B N 1
ATOM 1430 C CA . ASP B 1 74 ? -13.008 -1.837 9.953 1 93.12 74 ASP B CA 1
ATOM 1431 C C . ASP B 1 74 ? -12.281 -3.178 9.938 1 93.12 74 ASP B C 1
ATOM 1433 O O . ASP B 1 74 ? -12.914 -4.234 10 1 93.12 74 ASP B O 1
ATOM 1437 N N . LEU B 1 75 ? -10.969 -3.102 9.836 1 95.75 75 LEU B N 1
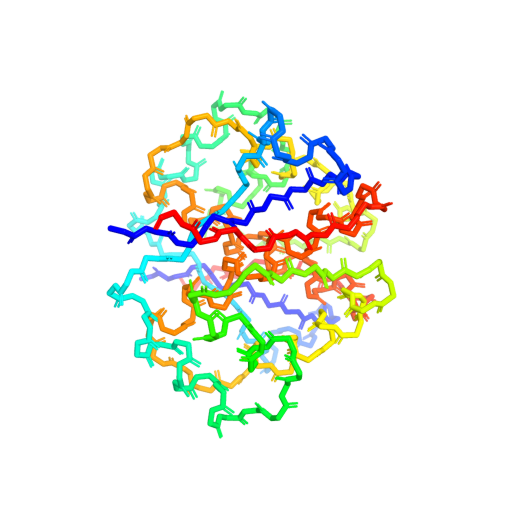ATOM 1438 C CA . LEU B 1 75 ? -10.125 -4.293 9.789 1 95.75 75 LEU B CA 1
ATOM 1439 C C . LEU B 1 75 ? -9.227 -4.379 11.016 1 95.75 75 LEU B C 1
ATOM 1441 O O . LEU B 1 75 ? -8.859 -3.355 11.594 1 95.75 75 LEU B O 1
ATOM 1445 N N . LYS B 1 76 ? -8.992 -5.645 11.398 1 95.12 76 LYS B N 1
ATOM 1446 C CA . LYS B 1 76 ? -7.941 -5.84 12.398 1 95.12 76 LYS B CA 1
ATOM 1447 C C . LYS B 1 76 ? -6.594 -5.344 11.883 1 95.12 76 LYS B C 1
ATOM 1449 O O . LYS B 1 76 ? -6.367 -5.293 10.672 1 95.12 76 LYS B O 1
ATOM 1454 N N . PRO B 1 77 ? -5.652 -5.012 12.742 1 94.44 77 PRO B N 1
ATOM 1455 C CA . PRO B 1 77 ? -4.371 -4.426 12.344 1 94.44 77 PRO B CA 1
ATOM 1456 C C . PRO B 1 77 ? -3.605 -5.301 11.352 1 94.44 77 PRO B C 1
ATOM 1458 O O . PRO B 1 77 ? -3.078 -4.797 10.359 1 94.44 77 PRO B O 1
ATOM 1461 N N . GLN B 1 78 ? -3.609 -6.57 11.578 1 95.5 78 GLN B N 1
ATOM 1462 C CA . GLN B 1 78 ? -2.85 -7.457 10.703 1 95.5 78 GLN B CA 1
ATOM 1463 C C . GLN B 1 78 ? -3.496 -7.562 9.328 1 95.5 78 GLN B C 1
ATOM 1465 O O . GLN B 1 78 ? -2.801 -7.68 8.312 1 95.5 78 GLN B O 1
ATOM 1470 N N . GLU B 1 79 ? -4.84 -7.523 9.289 1 96.69 79 GLU B N 1
ATOM 1471 C CA . GLU B 1 79 ? -5.559 -7.5 8.016 1 96.69 79 GLU B CA 1
ATOM 1472 C C . GLU B 1 79 ? -5.254 -6.227 7.234 1 96.69 79 GLU B C 1
ATOM 1474 O O . GLU B 1 79 ? -5.055 -6.27 6.02 1 96.69 79 GLU B O 1
ATOM 1479 N N . ARG B 1 80 ? -5.215 -5.168 7.969 1 97.12 80 ARG B N 1
ATOM 1480 C CA . ARG B 1 80 ? -4.93 -3.869 7.367 1 97.12 80 ARG B CA 1
ATOM 1481 C C . ARG B 1 80 ? -3.521 -3.838 6.777 1 97.12 80 ARG B C 1
ATOM 1483 O O . ARG B 1 80 ? -3.314 -3.314 5.684 1 97.12 80 ARG B O 1
ATOM 1490 N N . GLN B 1 81 ? -2.6 -4.406 7.477 1 96.81 81 GLN B N 1
ATOM 1491 C CA . GLN B 1 81 ? -1.222 -4.465 7 1 96.81 81 GLN B CA 1
ATOM 1492 C C . GLN B 1 81 ? -1.12 -5.273 5.711 1 96.81 81 GLN B C 1
ATOM 1494 O O . GLN B 1 81 ? -0.426 -4.875 4.773 1 96.81 81 GLN B O 1
ATOM 1499 N N . LEU B 1 82 ? -1.791 -6.379 5.699 1 97.38 82 LEU B N 1
ATOM 1500 C CA . LEU B 1 82 ? -1.791 -7.199 4.492 1 97.38 82 LEU B CA 1
ATOM 1501 C C . LEU B 1 82 ? -2.438 -6.457 3.33 1 97.38 82 LEU B C 1
ATOM 1503 O O . LEU B 1 82 ? -1.942 -6.512 2.201 1 97.38 82 LEU B O 1
ATOM 1507 N N . LEU B 1 83 ? -3.543 -5.789 3.621 1 98.12 83 LEU B N 1
ATOM 1508 C CA . LEU B 1 83 ? -4.211 -5.004 2.588 1 98.12 83 LEU B CA 1
ATOM 1509 C C . LEU B 1 83 ? -3.268 -3.957 2.006 1 98.12 83 LEU B C 1
ATOM 1511 O O . LEU B 1 83 ? -3.168 -3.816 0.786 1 98.12 83 LEU B O 1
ATOM 1515 N N . HIS B 1 84 ? -2.559 -3.252 2.877 1 98.44 84 HIS B N 1
ATOM 1516 C CA . HIS B 1 84 ? -1.601 -2.25 2.422 1 98.44 84 HIS B CA 1
ATOM 1517 C C . HIS B 1 84 ? -0.535 -2.871 1.526 1 98.44 84 HIS B C 1
ATOM 1519 O O . HIS B 1 84 ? -0.185 -2.305 0.488 1 98.44 84 HIS B O 1
ATOM 1525 N N . LYS B 1 85 ? -0.07 -3.957 1.91 1 98.19 85 LYS B N 1
ATOM 1526 C CA . LYS B 1 85 ? 0.933 -4.676 1.131 1 98.19 85 LYS B CA 1
ATOM 1527 C C . LYS B 1 85 ? 0.408 -5.016 -0.261 1 98.19 85 LYS B C 1
ATOM 1529 O O . LYS B 1 85 ? 1.078 -4.758 -1.263 1 98.19 85 LYS B O 1
ATOM 1534 N N . LEU B 1 86 ? -0.764 -5.551 -0.308 1 98.19 86 LEU B N 1
ATOM 1535 C CA . LEU B 1 86 ? -1.347 -5.965 -1.58 1 98.19 86 LEU B CA 1
ATOM 1536 C C . LEU B 1 86 ? -1.604 -4.758 -2.477 1 98.19 86 LEU B C 1
ATOM 1538 O O . LEU B 1 86 ? -1.332 -4.805 -3.68 1 98.19 86 LEU B O 1
ATOM 1542 N N . ILE B 1 87 ? -2.094 -3.707 -1.899 1 98.69 87 ILE B N 1
ATOM 1543 C CA . ILE B 1 87 ? -2.336 -2.496 -2.678 1 98.69 87 ILE B CA 1
ATOM 1544 C C . ILE B 1 87 ? -1.013 -1.958 -3.217 1 98.69 87 ILE B C 1
ATOM 1546 O O . ILE B 1 87 ? -0.928 -1.555 -4.379 1 98.69 87 ILE B O 1
ATOM 1550 N N . ALA B 1 88 ? -0.001 -1.978 -2.396 1 98.69 88 ALA B N 1
ATOM 1551 C CA . ALA B 1 88 ? 1.297 -1.452 -2.809 1 98.69 88 ALA B CA 1
ATOM 1552 C C . ALA B 1 88 ? 1.866 -2.254 -3.977 1 98.69 88 ALA B C 1
ATOM 1554 O O . ALA B 1 88 ? 2.352 -1.679 -4.953 1 98.69 88 ALA B O 1
ATOM 1555 N N . VAL B 1 89 ? 1.776 -3.539 -3.896 1 98.25 89 VAL B N 1
ATOM 1556 C CA . VAL B 1 89 ? 2.314 -4.418 -4.93 1 98.25 89 VAL B CA 1
ATOM 1557 C C . VAL B 1 89 ? 1.528 -4.23 -6.227 1 98.25 89 VAL B C 1
ATOM 1559 O O . VAL B 1 89 ? 2.117 -4.102 -7.305 1 98.25 89 VAL B O 1
ATOM 1562 N N . VAL B 1 90 ? 0.244 -4.188 -6.109 1 98.5 90 VAL B N 1
ATOM 1563 C CA . VAL B 1 90 ? -0.609 -4.02 -7.281 1 98.5 90 VAL B CA 1
ATOM 1564 C C . VAL B 1 90 ? -0.361 -2.648 -7.906 1 98.5 90 VAL B C 1
ATOM 1566 O O . VAL B 1 90 ? -0.208 -2.537 -9.125 1 98.5 90 VAL B O 1
ATOM 1569 N N . ALA B 1 91 ? -0.312 -1.643 -7.102 1 98.69 91 ALA B N 1
ATOM 1570 C CA . ALA B 1 91 ? -0.079 -0.287 -7.594 1 98.69 91 ALA B CA 1
ATOM 1571 C C . ALA B 1 91 ? 1.268 -0.186 -8.305 1 98.69 91 ALA B C 1
ATOM 1573 O O . ALA B 1 91 ? 1.385 0.482 -9.336 1 98.69 91 ALA B O 1
ATOM 1574 N N . TYR B 1 92 ? 2.238 -0.823 -7.73 1 98.19 92 TYR B N 1
ATOM 1575 C CA . TYR B 1 92 ? 3.562 -0.797 -8.336 1 98.19 92 TYR B CA 1
ATOM 1576 C C . TYR B 1 92 ? 3.557 -1.499 -9.688 1 98.19 92 TYR B C 1
ATOM 1578 O O . TYR B 1 92 ? 4.086 -0.974 -10.672 1 98.19 92 TYR B O 1
ATOM 1586 N N . ALA B 1 93 ? 2.992 -2.621 -9.773 1 97.31 93 ALA B N 1
ATOM 1587 C CA . ALA B 1 93 ? 2.891 -3.348 -11.039 1 97.31 93 ALA B CA 1
ATOM 1588 C C . ALA B 1 93 ? 2.172 -2.514 -12.094 1 97.31 93 ALA B C 1
ATOM 1590 O O . ALA B 1 93 ? 2.607 -2.453 -13.25 1 97.31 93 ALA B O 1
ATOM 1591 N N . LEU B 1 94 ? 1.087 -1.886 -11.664 1 98 94 LEU B N 1
ATOM 1592 C CA . LEU B 1 94 ? 0.31 -1.055 -12.578 1 98 94 LEU B CA 1
ATOM 1593 C C . LEU B 1 94 ? 1.143 0.117 -13.086 1 98 94 LEU B C 1
ATOM 1595 O O . LEU B 1 94 ? 1.012 0.521 -14.242 1 98 94 LEU B O 1
ATOM 1599 N N . SER B 1 95 ? 1.933 0.629 -12.211 1 97.12 95 SER B N 1
ATOM 1600 C CA . SER B 1 95 ? 2.775 1.752 -12.617 1 97.12 95 SER B CA 1
ATOM 1601 C C . SER B 1 95 ? 3.768 1.34 -13.695 1 97.12 95 SER B C 1
ATOM 1603 O O . SER B 1 95 ? 4.164 2.16 -14.523 1 97.12 95 SER B O 1
ATOM 1605 N N . LEU B 1 96 ? 4.156 0.097 -13.688 1 95.75 96 LEU B N 1
ATOM 1606 C CA . LEU B 1 96 ? 5.105 -0.431 -14.664 1 95.75 96 LEU B CA 1
ATOM 1607 C C . LEU B 1 96 ? 4.387 -0.992 -15.883 1 95.75 96 LEU B C 1
ATOM 1609 O O . LEU B 1 96 ? 5.023 -1.353 -16.875 1 95.75 96 LEU B O 1
ATOM 1613 N N . GLN B 1 97 ? 3.096 -1.077 -15.805 1 96.75 97 GLN B N 1
ATOM 1614 C CA . GLN B 1 97 ? 2.293 -1.677 -16.859 1 96.75 97 GLN B CA 1
ATOM 1615 C C . GLN B 1 97 ? 2.752 -3.102 -17.172 1 96.75 97 GLN B C 1
ATOM 1617 O O . GLN B 1 97 ? 2.912 -3.477 -18.328 1 96.75 97 GLN B O 1
ATOM 1622 N N . LEU B 1 98 ? 3.057 -3.865 -16.125 1 95.31 98 LEU B N 1
ATOM 1623 C CA . LEU B 1 98 ? 3.504 -5.25 -16.234 1 95.31 98 LEU B CA 1
ATOM 1624 C C . LEU B 1 98 ? 2.605 -6.18 -15.43 1 95.31 98 LEU B C 1
ATOM 1626 O O . LEU B 1 98 ? 1.994 -5.758 -14.438 1 95.31 98 LEU B O 1
ATOM 1630 N N . PRO B 1 99 ? 2.496 -7.418 -15.852 1 96 99 PRO B N 1
ATOM 1631 C CA . PRO B 1 99 ? 1.73 -8.391 -15.078 1 96 99 PRO B CA 1
ATOM 1632 C C . PRO B 1 99 ? 2.371 -8.711 -13.727 1 96 99 PRO B C 1
ATOM 1634 O O . PRO B 1 99 ? 3.568 -8.484 -13.539 1 96 99 PRO B O 1
ATOM 1637 N N . LEU B 1 100 ? 1.572 -9.125 -12.82 1 96.44 100 LEU B N 1
ATOM 1638 C CA . LEU B 1 100 ? 1.984 -9.609 -11.508 1 96.44 100 LEU B CA 1
ATOM 1639 C C . LEU B 1 100 ? 1.819 -11.125 -11.414 1 96.44 100 LEU B C 1
ATOM 1641 O O . LEU B 1 100 ? 0.812 -11.672 -11.875 1 96.44 100 LEU B O 1
ATOM 1645 N N . HIS B 1 101 ? 2.785 -11.766 -10.828 1 94.44 101 HIS B N 1
ATOM 1646 C CA . HIS B 1 101 ? 2.74 -13.211 -10.664 1 94.44 101 HIS B CA 1
ATOM 1647 C C . HIS B 1 101 ? 2.887 -13.609 -9.195 1 94.44 101 HIS B C 1
ATOM 1649 O O . HIS B 1 101 ? 3.674 -13 -8.469 1 94.44 101 HIS B O 1
ATOM 1655 N N . GLY B 1 102 ? 2.008 -14.414 -8.75 1 93.31 102 GLY B N 1
ATOM 1656 C CA . GLY B 1 102 ? 2.215 -15.156 -7.523 1 93.31 102 GLY B CA 1
ATOM 1657 C C . GLY B 1 102 ? 2.881 -16.5 -7.742 1 93.31 102 GLY B C 1
ATOM 1658 O O . GLY B 1 102 ? 2.365 -17.344 -8.484 1 93.31 102 GLY B O 1
ATOM 1659 N N . VAL B 1 103 ? 4.031 -16.672 -7.102 1 91.06 103 VAL B N 1
ATOM 1660 C CA . VAL B 1 103 ? 4.805 -17.891 -7.32 1 91.06 103 VAL B CA 1
ATOM 1661 C C . VAL B 1 103 ? 4.926 -18.672 -6.012 1 91.06 103 VAL B C 1
ATOM 1663 O O . VAL B 1 103 ? 5.418 -18.141 -5.012 1 91.06 103 VAL B O 1
ATOM 1666 N N . ALA B 1 104 ? 4.477 -19.938 -6.016 1 87.31 104 ALA B N 1
ATOM 1667 C CA . ALA B 1 104 ? 4.57 -20.812 -4.848 1 87.31 104 ALA B CA 1
ATOM 1668 C C . ALA B 1 104 ? 5.988 -21.344 -4.688 1 87.31 104 ALA B C 1
ATOM 1670 O O . ALA B 1 104 ? 6.598 -21.812 -5.652 1 87.31 104 ALA B O 1
ATOM 1671 N N . ASP B 1 105 ? 6.613 -21.016 -3.52 1 76.44 105 ASP B N 1
ATOM 1672 C CA . ASP B 1 105 ? 7.934 -21.578 -3.24 1 76.44 105 ASP B CA 1
ATOM 1673 C C . ASP B 1 105 ? 7.828 -22.922 -2.529 1 76.44 105 ASP B C 1
ATOM 1675 O O . ASP B 1 105 ? 6.918 -23.125 -1.722 1 76.44 105 ASP B O 1
#

Radius of gyration: 16.63 Å; Cα contacts (8 Å, |Δi|>4): 344; chains: 2; bounding box: 33×46×39 Å

Nearest PDB structures (foldseek):
  3iay-assembly1_A  TM=7.902E-01  e=1.165E+00  Saccharomyces cerevisiae
  2o57-assembly2_D  TM=2.352E-01  e=3.317E-01  Galdieria sulphuraria
  8iqh-assembly1_C  TM=4.022E-01  e=2.691E+00  African swine fever virus BA71V
  7uy7-assembly1_E  TM=4.167E-01  e=3.418E+00  Tetrahymena thermophila
  8iqi-assembly1_B  TM=4.040E-01  e=4.610E+00  African swine fever virus BA71V

Solvent-accessible surface area (backbone atoms only — not comparable to full-atom values): 11384 Å² total; per-residue (Å²): 113,44,26,34,31,26,54,38,63,72,76,50,38,73,76,64,52,50,69,64,45,70,47,45,65,89,45,46,66,45,44,54,52,51,40,73,74,39,97,37,72,55,52,52,57,62,62,43,50,82,45,71,44,78,35,48,52,69,52,41,55,53,37,48,56,54,55,54,67,52,56,78,51,94,60,58,70,69,41,45,51,50,50,19,42,51,44,28,50,46,52,49,27,55,73,67,68,35,26,40,29,39,41,48,93,113,44,26,35,31,27,54,38,62,73,76,49,38,74,75,64,55,50,70,65,44,72,47,45,66,89,46,46,67,44,44,52,52,50,38,73,73,40,96,36,73,56,54,52,55,62,63,44,51,82,45,70,43,77,35,50,52,69,53,41,54,53,37,49,55,53,55,55,66,52,57,78,51,94,60,57,69,70,43,45,51,50,49,19,42,51,43,28,50,48,51,50,28,56,73,66,67,34,26,42,29,39,40,48,95

Foldseek 3Di:
DKWFKFWDDVVVCPPDTDGPDIDDPVCLVLLVVLCVVFVQPVSVVVSPLADKDKAALVNLVVNLVRLVVCQPPDDDPSNNVVSVSSNVSSVVNNVVNTMMMIDHD/DKWFKFWDDVVVCPPDTDGPDIDDPVCLVLLVVLCVVFVAPVSVVVSPLADKDKAALVNLVVRLVRLVVCQPPDDDPSNNVVSVSSNVSSVVNNVVNTMMMIDRD

pLDDT: mean 91.74, std 8.61, range [59.72, 98.69]

Secondary structure (DSSP, 8-state):
-EEEEEES-HHHHHHS-EEEEEEEGGGHHHHHHHHHHS--HHHHHHT-TTS-EEE-HHHHHHHHHHHHHTTTS---HHHHHHHHHHHHHHHHHHHHT--EEEEE-/-EEEEEES-HHHHHHS-EEEEEEEGGGHHHHHHHHHHS--HHHHHHT-TTS-EEE-HHHHHHHHHHHHHTTTS---HHHHHHHHHHHHHHHHHHHHT--EEEEE-

Organism: Ralstonia solanacearum (NCBI:txid305)